Protein AF-A0A2J7REH2-F1 (afdb_monomer)

Foldseek 3Di:
DVVVVVVVVVVVVVVVVVVVCVLLVVVLVQQQDFLFEEEEAWAPQLCRLVSLLVSCQVNCVVFQKAKEWELQLLATQAAAHQKTFIAIDRDRDDDGSLVHHDQGPDMDRLPDNPCVVPVLSSLVRLLVRLVVLVVDPVSSRHRYYYYHHNDQDDSSLLSVLQSCQSNLGQEYEYEDEPPCVTHHPDQSDQVVSLPDDHDRDDGDPSDRRNHDYHYHYGPSVPPPPPPVVPDDSVNSSVSNVVSQQVVQCDPPRNDSVPGDHSDPDPPDPDD

Organism: NCBI:txid105785

Nearest PDB structures (foldseek):
  8j60-assembly1_B  TM=7.643E-01  e=4.377E-11  Cyberlindnera jadinii
  4oi0-assembly1_A  TM=7.869E-01  e=2.626E-10  Caenorhabditis elegans
  4oi1-assembly1_A  TM=7.849E-01  e=9.206E-10  Caenorhabditis elegans
  4oi2-assembly1_A  TM=7.713E-01  e=9.773E-10  Caenorhabditis elegans
  4ohz-assembly1_A  TM=8.008E-01  e=3.227E-09  Caenorhabditis ele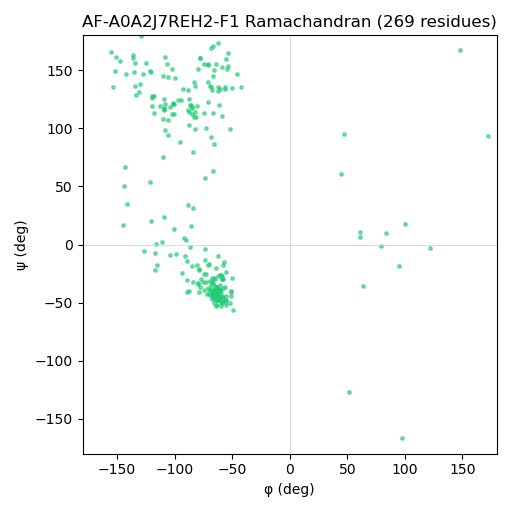gans

pLDDT: mean 82.65, std 18.9, range [31.34, 98.62]

InterPro domains:
  IPR027417 P-loop containing nucleoside triphosphate hydrolase [G3DSA:3.40.50.300] (31-225)
  IPR027417 P-loop containing nucleoside triphosphate hydrolase [SSF52540] (28-87)
  IPR032319 Clp1, P-loop domain [PF16575] (42-184)
  IPR045116 Clp1/Grc3 [PTHR12755] (37-262)

Mean predicted aligned error: 8.97 Å

Radius of gyration: 19.41 Å; Cα contacts (8 Å, |Δi|>4): 450; chains: 1; bounding box: 43×44×68 Å

Sequence (271 aa):
MGSFLWLQHSACLIVMLMIWLVAIFETLLLCVEESARTVVCGGKGVGKSTFVRFLVNQSLPLFREVLCLDFDPGQPEFTIPGCVSAVIVKQPLLGPSFTHLTTPEQMVFVGEVNIAQCPSQYADSVQHIISYCNSQPKLLRMPWIVNTMGFNKGVGVDLTTSVIRMLKPQHVVQIQSANAEFNFPEPLSPPYVCSYQNRFCELPPDDPLKYVLHTMRTMAENKKGMAPWGMGAPRLREAVILSYLSRMVQPPKYILADTVPYMQMPRYYFD

Structure (mmCIF, N/CA/C/O backbone):
data_AF-A0A2J7REH2-F1
#
_entry.id   AF-A0A2J7REH2-F1
#
loop_
_atom_site.group_PDB
_atom_site.id
_atom_site.type_symbol
_atom_site.label_atom_id
_atom_site.label_alt_id
_atom_site.label_comp_id
_atom_site.label_asym_id
_atom_site.label_entity_id
_atom_site.label_seq_id
_atom_site.pdbx_PDB_ins_code
_atom_site.Cartn_x
_atom_site.Cartn_y
_atom_site.Cartn_z
_atom_site.occupancy
_atom_site.B_iso_or_equiv
_atom_site.auth_seq_id
_atom_site.auth_comp_id
_atom_site.auth_asym_id
_atom_site.auth_atom_id
_atom_site.pdbx_PDB_model_num
ATOM 1 N N . MET A 1 1 ? -22.950 16.099 -40.222 1.00 41.88 1 MET A N 1
ATOM 2 C CA . MET A 1 1 ? -21.680 15.376 -39.964 1.00 41.88 1 MET A CA 1
ATOM 3 C C . MET A 1 1 ? -21.261 15.332 -38.487 1.00 41.88 1 MET A C 1
ATOM 5 O O . MET A 1 1 ? -20.523 14.425 -38.139 1.00 41.88 1 MET A O 1
ATOM 9 N N . GLY A 1 2 ? -21.736 16.219 -37.597 1.00 39.19 2 GLY A N 1
ATOM 10 C CA . GLY A 1 2 ? -21.341 16.211 -36.171 1.00 39.19 2 GLY A CA 1
ATOM 11 C C . GLY A 1 2 ? -22.020 15.164 -35.269 1.00 39.19 2 GLY A C 1
ATOM 12 O O . GLY A 1 2 ? -21.468 14.804 -34.237 1.00 39.19 2 GLY A O 1
ATOM 13 N N . SER A 1 3 ? -23.182 14.631 -35.652 1.00 35.84 3 SER A N 1
ATOM 14 C CA . SER A 1 3 ? -23.945 13.652 -34.856 1.00 35.84 3 SER A CA 1
ATOM 15 C C . SER A 1 3 ? -23.408 12.214 -34.944 1.00 35.84 3 SER A C 1
ATOM 17 O O . SER A 1 3 ? -23.617 11.429 -34.025 1.00 35.84 3 SER A O 1
ATOM 19 N N . PHE A 1 4 ? -22.662 11.876 -36.001 1.00 31.34 4 PHE A N 1
ATOM 20 C CA . PHE A 1 4 ? -22.079 10.539 -36.192 1.00 31.34 4 PHE A CA 1
ATOM 21 C C . PHE A 1 4 ? -20.797 10.331 -35.362 1.00 31.34 4 PHE A C 1
ATOM 23 O O . PHE A 1 4 ? -20.585 9.248 -34.822 1.00 31.34 4 PHE A O 1
ATOM 30 N N . LEU A 1 5 ? -19.989 11.386 -35.176 1.00 35.03 5 LEU A N 1
ATOM 31 C CA . LEU A 1 5 ? -18.782 11.340 -34.336 1.00 35.03 5 LEU A CA 1
ATOM 32 C C . LEU A 1 5 ? -19.101 11.186 -32.840 1.00 35.03 5 LEU A C 1
ATOM 34 O O . LEU A 1 5 ? -18.369 10.500 -32.131 1.00 35.03 5 LEU A O 1
ATOM 38 N N . TRP A 1 6 ? -20.193 11.791 -32.361 1.00 32.72 6 TRP A N 1
ATOM 39 C CA . TRP A 1 6 ? -20.631 11.653 -30.967 1.00 32.72 6 TRP A CA 1
ATOM 40 C C . TRP A 1 6 ? -21.084 10.225 -30.648 1.00 32.72 6 TRP A C 1
ATOM 42 O O . TRP A 1 6 ? -20.663 9.668 -29.639 1.00 32.72 6 TRP A O 1
ATOM 52 N N . LEU A 1 7 ? -21.857 9.594 -31.538 1.00 33.62 7 LEU A N 1
ATOM 53 C CA . LEU A 1 7 ? -22.265 8.192 -31.394 1.00 33.62 7 LEU A CA 1
ATOM 54 C C . LEU A 1 7 ? -21.067 7.230 -31.438 1.00 33.62 7 LEU A C 1
ATOM 56 O O . LEU A 1 7 ? -21.025 6.286 -30.653 1.00 33.62 7 LEU A O 1
ATOM 60 N N . GLN A 1 8 ? -20.058 7.496 -32.275 1.00 33.88 8 GLN A N 1
ATOM 61 C CA . GLN A 1 8 ? -18.814 6.715 -32.299 1.00 33.88 8 GLN A CA 1
ATOM 62 C C . GLN A 1 8 ? -17.979 6.881 -31.020 1.00 33.88 8 GLN A C 1
ATOM 64 O O . GLN A 1 8 ? -17.473 5.891 -30.496 1.00 33.88 8 GLN A O 1
ATOM 69 N N . HIS A 1 9 ? -17.865 8.098 -30.477 1.00 40.09 9 HIS A N 1
ATOM 70 C CA . HIS A 1 9 ? -17.166 8.340 -29.210 1.00 40.09 9 HIS A CA 1
ATOM 71 C C . HIS A 1 9 ? -17.889 7.704 -28.014 1.00 40.09 9 HIS A C 1
ATOM 73 O O . HIS A 1 9 ? -17.241 7.080 -27.174 1.00 40.09 9 HIS A O 1
ATOM 79 N N . SER A 1 10 ? -19.220 7.808 -27.945 1.00 36.09 10 SER A N 1
ATOM 80 C CA . SER A 1 10 ? -20.028 7.191 -26.885 1.00 36.09 10 SER A CA 1
ATOM 81 C C . SER A 1 10 ? -20.018 5.663 -26.960 1.00 36.09 10 SER A C 1
ATOM 83 O O . SER A 1 10 ? -19.885 5.013 -25.927 1.00 36.09 10 SER A O 1
ATOM 85 N N . ALA A 1 11 ? -20.078 5.080 -28.161 1.00 32.72 11 ALA A N 1
ATOM 86 C CA . ALA A 1 11 ? -19.939 3.637 -28.349 1.00 32.72 11 ALA A CA 1
ATOM 87 C C . ALA A 1 11 ? -18.532 3.146 -27.971 1.00 32.72 11 ALA A C 1
ATOM 89 O O . ALA A 1 11 ? -18.408 2.114 -27.324 1.00 32.72 11 ALA A O 1
ATOM 90 N N . CYS A 1 12 ? -17.478 3.903 -28.292 1.00 38.41 12 CYS A N 1
ATOM 91 C CA . CYS A 1 12 ? -16.107 3.565 -27.905 1.00 38.41 12 CYS A CA 1
ATOM 92 C C . CYS A 1 12 ? -15.909 3.638 -26.380 1.00 38.41 12 CYS A C 1
ATOM 94 O O . CYS A 1 12 ? -15.327 2.731 -25.799 1.00 38.41 12 CYS A O 1
ATOM 96 N N . LEU A 1 13 ? -16.478 4.646 -25.707 1.00 41.06 13 LEU A N 1
ATOM 97 C CA . LEU A 1 13 ? -16.505 4.742 -24.242 1.00 41.06 13 LEU A CA 1
ATOM 98 C C . LEU A 1 13 ? -17.278 3.589 -23.592 1.00 41.06 13 LEU A C 1
ATOM 100 O O . LEU A 1 13 ? -16.788 3.032 -22.617 1.00 41.06 13 LEU A O 1
ATOM 104 N N . ILE A 1 14 ? -18.440 3.204 -24.129 1.00 41.38 14 ILE A N 1
ATOM 105 C CA . ILE A 1 14 ? -19.235 2.071 -23.626 1.00 41.38 14 ILE A CA 1
ATOM 106 C C . ILE A 1 14 ? -18.494 0.749 -23.841 1.00 41.38 14 ILE A C 1
ATOM 108 O O . ILE A 1 14 ? -18.405 -0.047 -22.916 1.00 41.38 14 ILE A O 1
ATOM 112 N N . VAL A 1 15 ? -17.897 0.530 -25.013 1.00 45.03 15 VAL A N 1
ATOM 113 C CA . VAL A 1 15 ? -17.099 -0.671 -25.299 1.00 45.03 15 VAL A CA 1
ATOM 114 C C . VAL A 1 15 ? -15.840 -0.709 -24.426 1.00 45.03 15 VAL A C 1
ATOM 116 O O . VAL A 1 15 ? -15.521 -1.755 -23.871 1.00 45.03 15 VAL A O 1
ATOM 119 N N . MET A 1 16 ? -15.171 0.428 -24.206 1.00 47.88 16 MET A N 1
ATOM 120 C CA . MET A 1 16 ? -14.049 0.537 -23.267 1.00 47.88 16 MET A CA 1
ATOM 121 C C . MET A 1 16 ? -14.490 0.268 -21.822 1.00 47.88 16 MET A C 1
ATOM 123 O O . MET A 1 16 ? -13.795 -0.459 -21.125 1.00 47.88 16 MET A O 1
ATOM 127 N N . LEU A 1 17 ? -15.647 0.778 -21.382 1.00 50.59 17 LEU A N 1
ATOM 128 C CA . LEU A 1 17 ? -16.249 0.492 -20.070 1.00 50.59 17 LEU A CA 1
ATOM 129 C C . LEU A 1 17 ? -16.650 -0.982 -19.921 1.00 50.59 17 LEU A C 1
ATOM 131 O O . LEU A 1 17 ? -16.459 -1.547 -18.850 1.00 50.59 17 LEU A O 1
ATOM 135 N N . MET A 1 18 ? -17.164 -1.621 -20.975 1.00 48.72 18 MET A N 1
ATOM 136 C CA . MET A 1 18 ? -17.544 -3.038 -20.972 1.00 48.72 18 MET A CA 1
ATOM 137 C C . MET A 1 18 ? -16.321 -3.959 -20.948 1.00 48.72 18 MET A C 1
ATOM 139 O O . MET A 1 18 ? -16.297 -4.904 -20.169 1.00 48.72 18 MET A O 1
ATOM 143 N N . ILE A 1 19 ? -15.276 -3.662 -21.726 1.00 54.44 19 ILE A N 1
ATOM 144 C CA . ILE A 1 19 ? -14.000 -4.396 -21.678 1.00 54.44 19 ILE A CA 1
ATOM 145 C C . ILE A 1 19 ? -13.333 -4.218 -20.305 1.00 54.44 19 ILE A C 1
ATOM 147 O O . ILE A 1 19 ? -12.756 -5.163 -19.774 1.00 54.44 19 ILE A O 1
ATOM 151 N N . TRP A 1 20 ? -13.449 -3.030 -19.702 1.00 52.19 20 TRP A N 1
ATOM 152 C CA . TRP A 1 20 ? -12.949 -2.759 -18.355 1.00 52.19 20 TRP A CA 1
ATOM 153 C C . TRP A 1 20 ? -13.733 -3.519 -17.293 1.00 52.19 20 TRP A C 1
ATOM 155 O O . TRP A 1 20 ? -13.114 -4.134 -16.435 1.00 52.19 20 TRP A O 1
ATOM 165 N N . LEU A 1 21 ? -15.068 -3.537 -17.381 1.00 59.09 21 LEU A N 1
ATOM 166 C CA . LEU A 1 21 ? -15.899 -4.359 -16.510 1.00 59.09 21 LEU A CA 1
ATOM 167 C C . LEU A 1 21 ? -15.463 -5.813 -16.604 1.00 59.09 21 LEU A C 1
ATOM 169 O O . LEU A 1 21 ? -15.196 -6.376 -15.563 1.00 59.09 21 LEU A O 1
ATOM 173 N N . VAL A 1 22 ? -15.289 -6.380 -17.799 1.00 60.41 22 VAL A N 1
ATOM 174 C CA . VAL A 1 22 ? -14.876 -7.785 -17.964 1.00 60.41 22 VAL A CA 1
ATOM 175 C C . VAL A 1 22 ? -13.477 -8.052 -17.398 1.00 60.41 22 VAL A C 1
ATOM 177 O O . VAL A 1 22 ? -13.336 -8.927 -16.552 1.00 60.41 22 VAL A O 1
ATOM 180 N N . ALA A 1 23 ? -12.456 -7.279 -17.785 1.00 60.22 23 ALA A N 1
ATOM 181 C CA . ALA A 1 23 ? -11.081 -7.494 -17.314 1.00 60.22 23 ALA A CA 1
ATOM 182 C C . ALA A 1 23 ? -10.940 -7.296 -15.795 1.00 60.22 23 ALA A C 1
ATOM 184 O O . ALA A 1 23 ? -10.197 -8.011 -15.117 1.00 60.22 23 ALA A O 1
ATOM 185 N N . ILE A 1 24 ? -11.681 -6.333 -15.242 1.00 65.19 24 ILE A N 1
ATOM 186 C CA . ILE A 1 24 ? -11.769 -6.144 -13.800 1.00 65.19 24 ILE A CA 1
ATOM 187 C C . ILE A 1 24 ? -12.541 -7.273 -13.151 1.00 65.19 24 ILE A C 1
ATOM 189 O O . ILE A 1 24 ? -12.101 -7.724 -12.108 1.00 65.19 24 ILE A O 1
ATOM 193 N N . PHE A 1 25 ? -13.652 -7.733 -13.724 1.00 67.00 25 PHE A N 1
ATOM 194 C CA . PHE A 1 25 ? -14.453 -8.814 -13.150 1.00 67.00 25 PHE A CA 1
ATOM 195 C C . PHE A 1 25 ? -13.656 -10.119 -13.088 1.00 67.00 25 PHE A C 1
ATOM 197 O O . PHE A 1 25 ? -13.707 -10.814 -12.080 1.00 67.00 25 PHE A O 1
ATOM 204 N N . GLU A 1 26 ? -12.865 -10.417 -14.121 1.00 65.88 26 GLU A N 1
ATOM 205 C CA . GLU A 1 26 ? -11.956 -11.567 -14.131 1.00 65.88 26 GLU A CA 1
ATOM 206 C C . GLU A 1 26 ? -10.861 -11.436 -13.066 1.00 65.88 26 GLU A C 1
ATOM 208 O O . GLU A 1 26 ? -10.636 -12.365 -12.293 1.00 65.88 26 GLU A O 1
ATOM 213 N N . THR A 1 27 ? -10.228 -10.262 -12.959 1.00 66.69 27 THR A N 1
ATOM 214 C CA . THR A 1 27 ? -9.234 -9.996 -11.903 1.00 66.69 27 THR A CA 1
ATOM 215 C C . THR A 1 27 ? -9.877 -10.058 -10.505 1.00 66.69 27 THR A C 1
ATOM 217 O O . THR A 1 27 ? -9.287 -10.583 -9.564 1.00 66.69 27 THR A O 1
ATOM 220 N N . LEU A 1 28 ? -11.106 -9.552 -10.366 1.00 68.88 28 LEU A N 1
ATOM 221 C CA . LEU A 1 28 ? -11.893 -9.454 -9.134 1.00 68.88 28 LEU A CA 1
ATOM 222 C C . LEU A 1 28 ? -12.270 -10.826 -8.584 1.00 68.88 28 LEU A C 1
ATOM 224 O O . LEU A 1 28 ? -12.032 -11.072 -7.408 1.00 68.88 28 LEU A O 1
ATOM 228 N N . LEU A 1 29 ? -12.830 -11.711 -9.416 1.00 67.25 29 LEU A N 1
ATOM 229 C CA . LEU A 1 29 ? -13.234 -13.054 -8.986 1.00 67.25 29 LEU A CA 1
ATOM 230 C C . LEU A 1 29 ? -12.062 -13.847 -8.405 1.00 67.25 29 LEU A C 1
ATOM 232 O O . LEU A 1 29 ? -12.270 -14.675 -7.528 1.00 67.25 29 LEU A O 1
ATOM 236 N N . LEU A 1 30 ? -10.846 -13.563 -8.871 1.00 68.81 30 LEU A N 1
ATOM 237 C CA . LEU A 1 30 ? -9.634 -14.184 -8.356 1.00 68.81 30 LEU A CA 1
ATOM 238 C C . LEU A 1 30 ? -9.091 -13.482 -7.107 1.00 68.81 30 LEU A C 1
ATOM 240 O O . LEU A 1 30 ? -8.486 -14.141 -6.282 1.00 68.81 30 LEU A O 1
ATOM 244 N N . CYS A 1 31 ? -9.259 -12.164 -6.959 1.00 77.44 31 CYS A N 1
ATOM 245 C CA . CYS A 1 31 ? -8.640 -11.400 -5.862 1.00 77.44 31 CYS A CA 1
ATOM 246 C C . CYS A 1 31 ? -9.501 -11.271 -4.595 1.00 77.44 31 CYS A C 1
ATOM 248 O O . CYS A 1 31 ? -9.026 -10.730 -3.592 1.00 77.44 31 CYS A O 1
ATOM 250 N N . VAL A 1 32 ? -10.773 -11.668 -4.655 1.00 80.06 32 VAL A N 1
ATOM 251 C CA . VAL A 1 32 ? -11.782 -11.414 -3.618 1.00 80.06 32 VAL A CA 1
ATOM 252 C C . VAL A 1 32 ? -12.132 -12.721 -2.912 1.00 80.06 32 VAL A C 1
ATOM 254 O O . VAL A 1 32 ? -13.186 -13.314 -3.120 1.00 80.06 32 VAL A O 1
ATOM 257 N N . GLU A 1 33 ? -11.215 -13.159 -2.054 1.00 85.38 33 GLU A N 1
ATOM 258 C CA . GLU A 1 33 ? -11.354 -14.360 -1.227 1.00 85.38 33 GLU A CA 1
ATOM 259 C C . GLU A 1 33 ? -11.151 -14.020 0.260 1.00 85.38 33 GLU A C 1
ATOM 261 O O . GLU A 1 33 ? -10.493 -13.036 0.616 1.00 85.38 33 GLU A O 1
ATOM 266 N N . GLU A 1 34 ? -11.71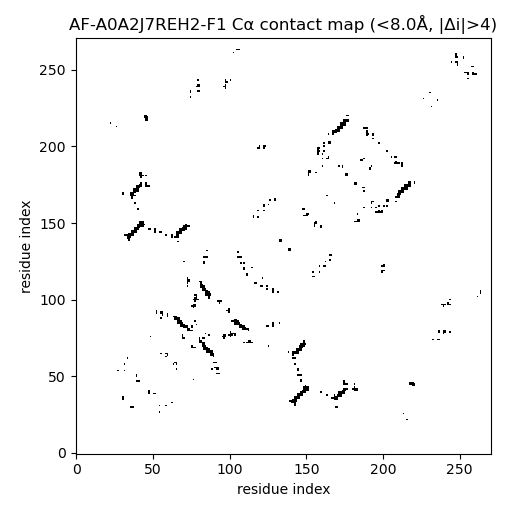2 -14.838 1.153 1.00 85.19 34 GLU A N 1
ATOM 267 C CA . GLU A 1 34 ? -11.497 -14.682 2.594 1.00 85.19 34 GLU A CA 1
ATOM 268 C C . GLU A 1 34 ? -10.007 -14.871 2.921 1.00 85.19 34 GLU A C 1
ATOM 270 O O . GLU A 1 34 ? -9.360 -15.788 2.420 1.00 85.19 34 GLU A O 1
ATOM 275 N N . SER A 1 35 ? -9.438 -14.009 3.769 1.00 91.12 35 SER A N 1
ATOM 276 C CA . SER A 1 35 ? -8.000 -14.012 4.111 1.00 91.12 35 SER A CA 1
ATOM 277 C C . SER A 1 35 ? -7.023 -13.777 2.937 1.00 91.12 35 SER A C 1
ATOM 279 O O . SER A 1 35 ? -5.803 -13.871 3.128 1.00 91.12 35 SER A O 1
ATOM 281 N N . ALA A 1 36 ? -7.505 -13.466 1.725 1.00 93.62 36 ALA A N 1
ATOM 282 C CA . ALA A 1 36 ? -6.630 -13.133 0.604 1.00 93.62 36 ALA A CA 1
ATOM 283 C C . ALA A 1 36 ? -5.968 -11.772 0.793 1.00 93.62 36 ALA A C 1
ATOM 285 O O . ALA A 1 36 ? -6.595 -10.810 1.228 1.00 93.62 36 ALA A O 1
ATOM 286 N N . ARG A 1 37 ? -4.689 -11.684 0.428 1.00 96.69 37 ARG A N 1
ATOM 287 C CA . ARG A 1 37 ? -3.910 -10.449 0.419 1.00 96.69 37 ARG A CA 1
ATOM 288 C C . ARG A 1 37 ? -3.656 -10.042 -1.022 1.00 96.69 37 ARG A C 1
ATOM 290 O O . ARG A 1 37 ? -2.968 -10.750 -1.762 1.00 96.69 37 ARG A O 1
ATOM 297 N N . THR A 1 38 ? -4.185 -8.882 -1.382 1.00 97.62 38 THR A N 1
ATOM 298 C CA . THR A 1 38 ? -4.118 -8.324 -2.730 1.00 97.62 38 THR A CA 1
ATOM 299 C C . THR A 1 38 ? -3.357 -7.007 -2.694 1.00 97.62 38 THR A C 1
ATOM 301 O O . THR A 1 38 ? -3.819 -6.027 -2.111 1.00 97.62 38 THR A O 1
ATOM 304 N N . VAL A 1 39 ? -2.180 -6.978 -3.321 1.00 98.31 39 VAL A N 1
ATOM 305 C CA . VAL A 1 39 ? -1.335 -5.780 -3.423 1.00 98.31 39 VAL A CA 1
ATOM 306 C C . VAL A 1 39 ? -1.613 -5.058 -4.731 1.00 98.31 39 VAL A C 1
ATOM 308 O O . VAL A 1 39 ? -1.472 -5.644 -5.797 1.00 98.31 39 VAL A O 1
ATOM 311 N N . VAL A 1 40 ? -1.959 -3.775 -4.665 1.00 97.50 40 VAL A N 1
ATOM 312 C CA . VAL A 1 40 ? -2.178 -2.912 -5.830 1.00 97.50 40 VAL A CA 1
ATOM 313 C C . VAL A 1 40 ? -0.984 -1.979 -5.999 1.00 97.50 40 VAL A C 1
ATOM 315 O O . VAL A 1 40 ? -0.711 -1.142 -5.140 1.00 97.50 40 VAL A O 1
ATOM 318 N N . CYS A 1 41 ? -0.300 -2.090 -7.136 1.00 97.38 41 CYS A N 1
ATOM 319 C CA . CYS A 1 41 ? 0.926 -1.353 -7.432 1.00 97.38 41 CYS A CA 1
ATOM 320 C C . CYS A 1 41 ? 0.933 -0.774 -8.858 1.00 97.38 41 CYS A C 1
ATOM 322 O O . CYS A 1 41 ? 0.129 -1.136 -9.716 1.00 97.38 41 CYS A O 1
ATOM 324 N N . GLY A 1 42 ? 1.825 0.186 -9.106 1.00 96.50 42 GLY A N 1
ATOM 325 C CA . GLY A 1 42 ? 1.931 0.914 -10.376 1.00 96.50 42 GLY A CA 1
ATOM 326 C C . GLY A 1 42 ? 2.407 2.353 -10.180 1.00 96.50 42 GLY A C 1
ATOM 327 O O . GLY A 1 42 ? 2.401 2.878 -9.061 1.00 96.50 42 GLY A O 1
ATOM 328 N N . GLY A 1 43 ? 2.794 3.024 -11.265 1.00 94.38 43 GLY A N 1
ATOM 329 C CA . GLY A 1 43 ? 3.332 4.384 -11.201 1.00 94.38 43 GLY A CA 1
ATOM 330 C C . GLY A 1 43 ? 2.359 5.433 -10.660 1.00 94.38 43 GLY A C 1
ATOM 331 O O . GLY A 1 43 ? 1.175 5.200 -10.386 1.00 94.38 43 GLY A O 1
ATOM 332 N N . LYS A 1 44 ? 2.861 6.649 -10.470 1.00 91.19 44 LYS A N 1
ATOM 333 C CA . LYS A 1 44 ? 2.040 7.784 -10.042 1.00 91.19 44 LYS A CA 1
ATOM 334 C C . LYS A 1 44 ? 0.933 8.070 -11.064 1.00 91.19 44 LYS A C 1
ATOM 336 O O . LYS A 1 44 ? 1.183 8.151 -12.257 1.00 91.19 44 LYS A O 1
ATOM 341 N N . GLY A 1 45 ? -0.296 8.266 -10.584 1.00 88.12 45 GLY A N 1
ATOM 342 C CA . GLY A 1 45 ? -1.418 8.701 -11.425 1.00 88.12 45 GLY A CA 1
ATOM 343 C C . GLY A 1 45 ? -2.090 7.615 -12.273 1.00 88.12 45 GLY A C 1
ATOM 344 O O . GLY A 1 45 ? -3.095 7.914 -12.910 1.00 88.12 45 GLY A O 1
ATOM 345 N N . VAL A 1 46 ? -1.631 6.359 -12.230 1.00 91.06 46 VAL A N 1
ATOM 346 C CA . VAL A 1 46 ? -2.212 5.254 -13.024 1.00 91.06 46 VAL A CA 1
ATOM 347 C C . VAL A 1 46 ? -3.576 4.751 -12.517 1.00 91.06 46 VAL A C 1
ATOM 349 O O . VAL A 1 46 ? -4.187 3.899 -13.144 1.00 91.06 46 VAL A O 1
ATOM 352 N N . GLY A 1 47 ? -4.080 5.275 -11.393 1.00 91.06 47 GLY A N 1
ATOM 353 C CA . GLY A 1 47 ? -5.412 4.931 -10.872 1.00 91.06 47 GLY A CA 1
ATOM 354 C C . GLY A 1 47 ? -5.451 3.902 -9.737 1.00 91.06 47 GLY A C 1
ATOM 355 O O . GLY A 1 47 ? -6.525 3.378 -9.461 1.00 91.06 47 GLY A O 1
ATOM 356 N N . LYS A 1 48 ? -4.332 3.650 -9.042 1.00 93.25 48 LYS A N 1
ATOM 357 C CA . LYS A 1 48 ? -4.259 2.719 -7.894 1.00 93.25 48 LYS A CA 1
ATOM 358 C C . LYS A 1 48 ? -5.345 2.952 -6.843 1.00 93.25 48 LYS A C 1
ATOM 360 O O . LYS A 1 48 ? -6.140 2.055 -6.608 1.00 93.25 48 LYS A O 1
ATOM 365 N N . SER A 1 49 ? -5.453 4.162 -6.287 1.00 91.94 49 SER A N 1
ATOM 366 C CA . SER A 1 49 ? -6.461 4.473 -5.260 1.00 91.94 49 SER A CA 1
ATOM 367 C C . SER A 1 49 ? -7.892 4.276 -5.774 1.00 91.94 49 SER A C 1
ATOM 369 O O . SER A 1 49 ? -8.760 3.818 -5.044 1.00 91.94 49 SER A O 1
ATOM 371 N N . THR A 1 50 ? -8.151 4.561 -7.057 1.00 91.44 50 THR A N 1
ATOM 372 C CA . THR A 1 50 ? -9.456 4.283 -7.679 1.00 91.44 50 THR A CA 1
ATOM 373 C C . THR A 1 50 ? -9.741 2.785 -7.731 1.00 91.44 50 THR A C 1
ATOM 375 O O . THR A 1 50 ? -10.853 2.371 -7.414 1.00 91.44 50 THR A O 1
ATOM 378 N N . PHE A 1 51 ? -8.747 1.976 -8.096 1.00 92.50 51 PHE A N 1
ATOM 379 C CA . PHE A 1 51 ? -8.885 0.525 -8.120 1.00 92.50 51 PHE A CA 1
ATOM 380 C C . PHE A 1 51 ? -9.016 -0.068 -6.709 1.00 92.50 51 PHE A C 1
ATOM 382 O O . PHE A 1 51 ? -9.851 -0.937 -6.495 1.00 92.50 51 PHE A O 1
ATOM 389 N N . VAL A 1 52 ? -8.289 0.463 -5.722 1.00 94.31 52 VAL A N 1
ATOM 390 C CA . VAL A 1 52 ? -8.435 0.101 -4.302 1.00 94.31 52 VAL A CA 1
ATOM 391 C C . VAL A 1 52 ? -9.857 0.380 -3.813 1.00 94.31 52 VAL A C 1
ATOM 393 O O . VAL A 1 52 ? -10.496 -0.530 -3.295 1.00 94.31 52 VAL A O 1
ATOM 396 N N . ARG A 1 53 ? -10.406 1.582 -4.055 1.00 94.44 53 ARG A N 1
ATOM 397 C CA . ARG A 1 53 ? -11.815 1.899 -3.737 1.00 94.44 53 ARG A CA 1
ATOM 398 C C . ARG A 1 53 ? -12.780 0.926 -4.393 1.00 94.44 53 ARG A C 1
ATOM 400 O O . ARG A 1 53 ? -13.730 0.476 -3.760 1.00 94.44 53 ARG A O 1
ATOM 407 N N . PHE A 1 54 ? -12.540 0.617 -5.665 1.00 92.12 54 PHE A N 1
ATOM 408 C CA . PHE A 1 54 ? -13.353 -0.338 -6.399 1.00 92.12 54 PHE A CA 1
ATOM 409 C C . PHE A 1 54 ? -13.322 -1.719 -5.728 1.00 92.12 54 PHE A C 1
ATOM 411 O O . PHE A 1 54 ? -14.387 -2.233 -5.396 1.00 92.12 54 PHE A O 1
ATOM 418 N N . LEU A 1 55 ? -12.135 -2.276 -5.457 1.00 92.75 55 LEU A N 1
ATOM 419 C CA . LEU A 1 55 ? -11.989 -3.574 -4.795 1.00 92.75 55 LEU A CA 1
ATOM 420 C C . LEU A 1 55 ? -12.663 -3.585 -3.418 1.00 92.75 55 LEU A C 1
ATOM 422 O O . LEU A 1 55 ? -13.421 -4.501 -3.123 1.00 92.75 55 LEU A O 1
ATOM 426 N N . VAL A 1 56 ? -12.460 -2.548 -2.601 1.00 94.94 56 VAL A N 1
ATOM 427 C CA . VAL A 1 56 ? -13.109 -2.426 -1.285 1.00 94.94 56 VAL A CA 1
ATOM 428 C C . VAL A 1 56 ? -14.630 -2.465 -1.424 1.00 94.94 56 VAL A C 1
ATOM 430 O O . VAL A 1 56 ? -15.293 -3.256 -0.755 1.00 94.94 56 VAL A O 1
ATOM 433 N N . ASN A 1 57 ? -15.189 -1.658 -2.327 1.00 94.25 57 ASN A N 1
ATOM 434 C CA . ASN A 1 57 ? -16.635 -1.564 -2.521 1.00 94.25 57 ASN A CA 1
ATOM 435 C C . ASN A 1 57 ? -17.253 -2.871 -3.034 1.00 94.25 57 ASN A C 1
ATOM 437 O O . ASN A 1 57 ? -18.408 -3.145 -2.717 1.00 94.25 57 ASN A O 1
ATOM 441 N N . GLN A 1 58 ? -16.502 -3.674 -3.793 1.00 90.94 58 GLN A N 1
ATOM 442 C CA . GLN A 1 58 ? -16.940 -5.001 -4.237 1.00 90.94 58 GLN A CA 1
ATOM 443 C C . GLN A 1 58 ? -16.791 -6.077 -3.151 1.00 90.94 58 GLN A C 1
ATOM 445 O O . GLN A 1 58 ? -17.621 -6.977 -3.066 1.00 90.94 58 GLN A O 1
ATOM 450 N N . SER A 1 59 ? -15.772 -5.979 -2.296 1.00 92.38 59 SER A N 1
ATOM 451 C CA . SER A 1 59 ? -15.528 -6.940 -1.213 1.00 92.38 59 SER A CA 1
ATOM 452 C C . SER A 1 59 ? -16.495 -6.777 -0.034 1.00 92.38 59 SER A C 1
ATOM 454 O O . SER A 1 59 ? -16.849 -7.758 0.620 1.00 92.38 59 SER A O 1
ATOM 456 N N . LEU A 1 60 ? -16.955 -5.554 0.251 1.00 94.12 60 LEU A N 1
ATOM 457 C CA . LEU A 1 60 ? -17.820 -5.266 1.404 1.00 94.12 60 LEU A CA 1
ATOM 458 C C . LEU A 1 60 ? -19.152 -6.047 1.419 1.00 94.12 60 LEU A C 1
ATOM 460 O O . LEU A 1 60 ? -19.490 -6.577 2.479 1.00 94.12 60 LEU A O 1
ATOM 464 N N . PRO A 1 61 ? -19.902 -6.186 0.306 1.00 92.62 61 PRO A N 1
ATOM 465 C CA . PRO A 1 61 ? -21.099 -7.031 0.264 1.00 92.62 61 PRO A CA 1
ATOM 466 C C . PRO A 1 61 ? -20.848 -8.509 0.595 1.00 92.62 61 PRO A C 1
ATOM 468 O O . PRO A 1 61 ? -21.757 -9.178 1.078 1.00 92.62 61 PRO A O 1
ATOM 471 N N . LEU A 1 62 ? -19.635 -9.012 0.342 1.00 92.50 62 LEU A N 1
ATOM 472 C CA . LEU A 1 62 ? -19.277 -10.420 0.523 1.00 92.50 62 LEU A CA 1
ATOM 473 C C . LEU A 1 62 ? -18.761 -10.709 1.939 1.00 92.50 62 LEU A C 1
ATOM 475 O O . LEU A 1 62 ? -19.142 -11.711 2.536 1.00 92.50 62 LEU A O 1
ATOM 479 N N . PHE A 1 63 ? -17.942 -9.812 2.499 1.00 93.31 63 PHE A N 1
ATOM 480 C CA . PHE A 1 63 ? -17.220 -10.065 3.755 1.00 93.31 63 PHE A CA 1
ATOM 481 C C . PHE A 1 63 ? -17.599 -9.135 4.915 1.00 93.31 63 PHE A C 1
ATOM 483 O O . PHE A 1 63 ? -17.168 -9.369 6.042 1.00 93.31 63 PHE A O 1
ATOM 490 N N . ARG A 1 64 ? -18.420 -8.099 4.678 1.00 94.06 64 ARG A N 1
ATOM 491 C CA . ARG A 1 64 ? -18.833 -7.032 5.625 1.00 94.06 64 ARG A CA 1
ATOM 492 C C . ARG A 1 64 ? -17.712 -6.121 6.134 1.00 94.06 64 ARG A C 1
ATOM 494 O O . ARG A 1 64 ? -17.954 -4.936 6.345 1.00 94.06 64 ARG A O 1
ATOM 501 N N . GLU A 1 65 ? -16.517 -6.657 6.344 1.00 96.19 65 GLU A N 1
ATOM 502 C CA . GLU A 1 65 ? -15.324 -5.942 6.789 1.00 96.19 65 GLU A CA 1
ATOM 503 C C . GLU A 1 65 ? -14.148 -6.289 5.867 1.00 96.19 65 GLU A C 1
ATOM 505 O O . GLU A 1 65 ? -13.962 -7.443 5.479 1.00 96.19 65 GLU A O 1
ATOM 510 N N . VAL A 1 66 ? -13.352 -5.282 5.513 1.00 97.44 66 VAL A N 1
ATOM 511 C CA . VAL A 1 66 ? -12.161 -5.430 4.667 1.00 97.44 66 VAL A CA 1
ATOM 512 C C . VAL A 1 66 ? -11.002 -4.712 5.339 1.00 97.44 66 VAL A C 1
ATOM 514 O O . VAL A 1 66 ? -11.152 -3.556 5.740 1.00 97.44 66 VAL A O 1
ATOM 517 N N . LEU A 1 67 ? -9.845 -5.364 5.451 1.00 98.38 67 LEU A N 1
ATOM 518 C CA . LEU A 1 67 ? -8.647 -4.711 5.965 1.00 98.38 67 LEU A CA 1
ATOM 519 C C . LEU A 1 67 ? -7.942 -3.986 4.821 1.00 98.38 67 LEU A C 1
ATOM 521 O O . LEU A 1 67 ? -7.477 -4.606 3.870 1.00 98.38 67 LEU A O 1
ATOM 525 N N . CYS A 1 68 ? -7.835 -2.670 4.918 1.00 98.44 68 CYS A N 1
ATOM 526 C CA . CYS A 1 68 ? -7.054 -1.874 3.987 1.00 98.44 68 CYS A CA 1
ATOM 527 C C . CYS A 1 68 ? -5.714 -1.518 4.617 1.00 98.44 68 CYS A C 1
ATOM 529 O O . CYS A 1 68 ? -5.679 -0.890 5.675 1.00 98.44 68 CYS A O 1
ATOM 531 N N . LEU A 1 69 ? -4.622 -1.905 3.961 1.00 98.62 69 LEU A N 1
ATOM 532 C CA . LEU A 1 69 ? -3.288 -1.425 4.304 1.00 98.62 69 LEU A CA 1
ATOM 533 C C . LEU A 1 69 ? -2.912 -0.334 3.312 1.00 98.62 69 LEU A C 1
ATOM 535 O O . LEU A 1 69 ? -2.880 -0.573 2.105 1.00 98.62 69 LEU A O 1
ATOM 539 N N . ASP A 1 70 ? -2.645 0.863 3.809 1.00 97.62 70 ASP A N 1
ATOM 540 C CA . ASP A 1 70 ? -2.269 1.986 2.968 1.00 97.62 70 ASP A CA 1
ATOM 541 C C 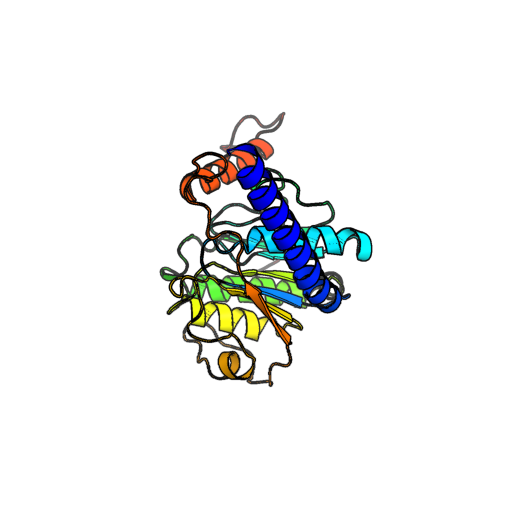. ASP A 1 70 ? -0.810 2.348 3.186 1.00 97.62 70 ASP A C 1
ATOM 543 O O . ASP A 1 70 ? -0.425 2.877 4.231 1.00 97.62 70 ASP A O 1
ATOM 547 N N . PHE A 1 71 ? 0.003 2.023 2.186 1.00 97.88 71 PHE A N 1
ATOM 548 C CA . PHE A 1 71 ? 1.438 2.254 2.170 1.00 97.88 71 PHE A CA 1
ATOM 549 C C . PHE A 1 71 ? 1.832 3.363 1.177 1.00 97.88 71 PHE A C 1
ATOM 551 O O . PHE A 1 71 ? 2.980 3.399 0.726 1.00 97.88 71 PHE A O 1
ATOM 558 N N . ASP A 1 72 ? 0.911 4.275 0.830 1.00 96.00 72 ASP A N 1
ATOM 559 C CA . ASP A 1 72 ? 1.203 5.523 0.106 1.00 96.00 72 ASP A CA 1
ATOM 560 C C . ASP A 1 72 ? 1.134 6.746 1.048 1.00 96.00 72 ASP A C 1
ATOM 562 O O . ASP A 1 72 ? 0.073 7.349 1.215 1.00 96.00 72 ASP A O 1
ATOM 566 N N . PRO A 1 73 ? 2.265 7.193 1.626 1.00 93.69 73 PRO A N 1
ATOM 567 C CA . PRO A 1 73 ? 2.271 8.365 2.501 1.00 93.69 73 PRO A CA 1
ATOM 568 C C . PRO A 1 73 ? 2.036 9.678 1.741 1.00 93.69 73 PRO A C 1
ATOM 570 O O . PRO A 1 73 ? 1.713 10.700 2.348 1.00 93.69 73 PRO A O 1
ATOM 573 N N . GLY A 1 74 ? 2.190 9.697 0.413 1.00 92.81 74 GLY A N 1
ATOM 574 C CA . GLY A 1 74 ? 2.026 10.904 -0.390 1.00 92.81 74 GLY A CA 1
ATOM 575 C C . GLY A 1 74 ? 0.566 11.267 -0.646 1.00 92.81 74 GLY A C 1
ATOM 576 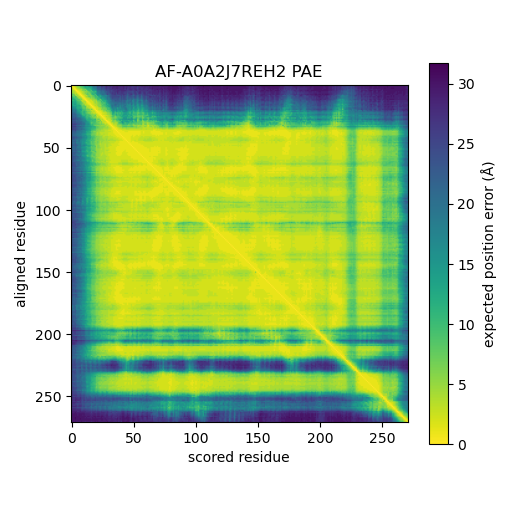O O . GLY A 1 74 ? 0.233 12.460 -0.701 1.00 92.81 74 GLY A O 1
ATOM 577 N N . GLN A 1 75 ? -0.284 10.255 -0.830 1.00 90.12 75 GLN A N 1
ATOM 578 C CA . GLN A 1 75 ? -1.726 10.389 -1.052 1.00 90.12 75 GLN A CA 1
ATOM 579 C C . GLN A 1 75 ? -2.507 9.263 -0.354 1.00 90.12 75 GLN A C 1
ATOM 581 O O . GLN A 1 75 ? -3.130 8.453 -1.046 1.00 90.12 75 GLN A O 1
ATOM 586 N N . PRO A 1 76 ? -2.504 9.227 0.990 1.00 91.50 76 PRO A N 1
ATOM 587 C CA . PRO A 1 76 ? -3.251 8.219 1.716 1.00 91.50 76 PRO A CA 1
ATOM 588 C C . PRO A 1 76 ? -4.759 8.384 1.507 1.00 91.50 76 PRO A C 1
ATOM 590 O O . PRO A 1 76 ? -5.292 9.478 1.278 1.00 91.50 76 PRO A O 1
ATOM 593 N N . GLU A 1 77 ? -5.433 7.253 1.582 1.00 93.75 77 GLU A N 1
ATOM 594 C CA . GLU A 1 77 ? -6.844 7.049 1.328 1.00 93.75 77 GLU A CA 1
ATOM 595 C C . GLU A 1 77 ? -7.683 7.297 2.585 1.00 93.75 77 GLU A C 1
ATOM 597 O O . GLU A 1 77 ? -8.735 7.925 2.510 1.00 93.75 77 GLU A O 1
ATOM 602 N N . PHE A 1 78 ? -7.195 6.863 3.750 1.00 94.19 78 PHE A N 1
ATOM 603 C CA . PHE A 1 78 ? -7.981 6.830 4.991 1.00 94.19 78 PHE A CA 1
ATOM 604 C C . PHE A 1 78 ? -7.468 7.758 6.095 1.00 94.19 78 PHE A C 1
ATOM 606 O O . PHE A 1 78 ? -8.186 8.044 7.055 1.00 94.19 78 PHE A O 1
ATOM 613 N N . THR A 1 79 ? -6.218 8.203 5.988 1.00 93.88 79 THR A N 1
ATOM 614 C CA . THR A 1 79 ? -5.509 8.933 7.044 1.00 93.88 79 THR A CA 1
ATOM 615 C C . THR A 1 79 ? -4.890 10.219 6.509 1.00 93.88 79 THR A C 1
ATOM 617 O O . THR A 1 79 ? -5.014 10.557 5.332 1.00 93.88 79 THR A O 1
ATOM 620 N N . ILE A 1 80 ? -4.222 10.968 7.386 1.00 93.38 80 ILE A N 1
ATOM 621 C CA . ILE A 1 80 ? -3.477 12.164 6.988 1.00 93.38 80 ILE A CA 1
ATOM 622 C C . ILE A 1 80 ? -2.202 11.806 6.200 1.00 93.38 80 ILE A C 1
ATOM 624 O O . ILE A 1 80 ? -1.673 10.705 6.372 1.00 93.38 80 ILE A O 1
ATOM 628 N N . PRO A 1 81 ? -1.695 12.719 5.347 1.00 94.44 81 PRO A N 1
ATOM 629 C CA . PRO A 1 81 ? -0.442 12.541 4.612 1.00 94.44 81 PRO A CA 1
ATOM 630 C C . PRO A 1 81 ? 0.773 12.327 5.519 1.00 94.44 81 PRO A C 1
ATOM 632 O O . PRO A 1 81 ? 0.819 12.831 6.638 1.00 94.44 81 PRO A O 1
ATOM 635 N N . GLY A 1 82 ? 1.781 11.632 4.993 1.00 94.31 82 GLY A N 1
ATOM 636 C CA . GLY A 1 82 ? 3.005 11.273 5.714 1.00 94.31 82 GLY A CA 1
ATOM 637 C C . GLY A 1 82 ? 2.866 10.012 6.565 1.00 94.31 82 GLY A C 1
ATOM 638 O O . GLY A 1 82 ? 3.752 9.719 7.363 1.00 94.31 82 GLY A O 1
ATOM 639 N N . CYS A 1 83 ? 1.767 9.269 6.422 1.00 94.94 83 CYS A N 1
ATOM 640 C CA . CYS A 1 83 ? 1.472 8.102 7.243 1.00 94.94 83 CYS A CA 1
ATOM 641 C C . CYS A 1 83 ? 1.304 6.835 6.414 1.00 94.94 83 CYS A C 1
ATOM 643 O O . CYS A 1 83 ? 0.812 6.877 5.289 1.00 94.94 83 CYS A O 1
ATOM 645 N N . VAL A 1 84 ? 1.660 5.711 7.029 1.00 96.94 84 VAL A N 1
ATOM 646 C CA . VAL A 1 84 ? 1.236 4.374 6.609 1.00 96.94 84 VAL A CA 1
ATOM 647 C C . VAL A 1 84 ? 0.261 3.823 7.641 1.00 96.94 84 VAL A C 1
ATOM 649 O O . VAL A 1 84 ? 0.385 4.132 8.830 1.00 96.94 84 VAL A O 1
ATOM 652 N N . SER A 1 85 ? -0.739 3.055 7.215 1.00 97.75 85 SER A N 1
ATOM 653 C CA . SER A 1 85 ? -1.813 2.641 8.126 1.00 97.75 85 SER A CA 1
ATOM 654 C C . SER A 1 85 ? -2.463 1.305 7.778 1.00 97.75 85 SER A C 1
ATOM 656 O O . SER A 1 85 ? -2.361 0.815 6.655 1.00 97.75 85 SER A O 1
ATOM 658 N N . ALA A 1 86 ? -3.146 0.735 8.769 1.00 98.44 86 ALA A N 1
ATOM 659 C CA . ALA A 1 86 ? -4.067 -0.385 8.657 1.00 98.44 86 ALA A CA 1
ATOM 660 C C . ALA A 1 86 ? -5.459 0.059 9.120 1.00 98.44 86 ALA A C 1
ATOM 662 O O . ALA A 1 86 ? -5.610 0.560 10.232 1.00 98.44 86 ALA A O 1
ATOM 663 N N . VAL A 1 87 ? -6.482 -0.124 8.288 1.00 98.12 87 VAL A N 1
ATOM 664 C CA . VAL A 1 87 ? -7.849 0.359 8.531 1.00 98.12 87 VAL A CA 1
ATOM 665 C C . VAL A 1 87 ? -8.855 -0.742 8.228 1.00 98.12 87 VAL A C 1
ATOM 667 O O . VAL A 1 87 ? -8.856 -1.291 7.129 1.00 98.12 87 VAL A O 1
ATOM 670 N N . ILE A 1 88 ? -9.761 -1.032 9.164 1.00 98.19 88 ILE A N 1
ATOM 671 C CA . ILE A 1 88 ? -10.928 -1.874 8.874 1.00 98.19 88 ILE A CA 1
ATOM 672 C C . ILE A 1 88 ? -12.009 -1.004 8.237 1.00 98.19 88 ILE A C 1
ATOM 674 O O . ILE A 1 88 ? -12.598 -0.137 8.886 1.00 98.19 88 ILE A O 1
ATOM 678 N N . VAL A 1 89 ? -12.307 -1.269 6.971 1.00 97.81 89 VAL A N 1
ATOM 679 C CA . VAL A 1 89 ? -13.380 -0.601 6.237 1.00 97.81 89 VAL A CA 1
ATOM 680 C C . VAL A 1 89 ? -14.660 -1.418 6.353 1.00 97.81 89 VAL A C 1
ATOM 682 O O . VAL A 1 89 ? -14.647 -2.635 6.177 1.00 97.81 89 VAL A O 1
ATOM 685 N N . LYS A 1 90 ? -15.772 -0.735 6.650 1.00 96.94 90 LYS A N 1
ATOM 686 C CA . LYS A 1 90 ? -17.107 -1.342 6.832 1.00 96.94 90 LYS A CA 1
ATOM 687 C C . LYS A 1 90 ? -18.198 -0.705 5.973 1.00 96.94 90 LYS A C 1
ATOM 689 O O . LYS A 1 90 ? -19.344 -1.141 6.003 1.00 96.94 90 LYS A O 1
ATOM 694 N N . GLN A 1 91 ? -17.870 0.373 5.265 1.00 95.81 91 GLN A N 1
ATOM 695 C CA . GLN A 1 91 ? -18.805 1.137 4.445 1.00 95.81 91 GLN A CA 1
ATOM 696 C C . GLN A 1 91 ? -18.168 1.448 3.091 1.00 95.81 91 GLN A C 1
ATOM 698 O O . GLN A 1 91 ? -16.947 1.620 3.037 1.00 95.81 91 GLN A O 1
ATOM 703 N N . PRO A 1 92 ? -18.965 1.532 2.011 1.00 95.19 92 PRO A N 1
ATOM 704 C CA . PRO A 1 92 ? -18.444 1.867 0.696 1.00 95.19 92 PRO A CA 1
ATOM 705 C C . PRO A 1 92 ? -17.695 3.204 0.680 1.00 95.19 92 PRO A C 1
ATOM 707 O O . PRO A 1 92 ? -18.165 4.211 1.209 1.00 95.19 92 PRO A O 1
ATOM 710 N N . LEU A 1 93 ? -16.544 3.218 0.016 1.00 93.75 93 LEU A N 1
ATOM 711 C CA . LEU A 1 93 ? -15.714 4.392 -0.214 1.00 93.75 93 LEU A CA 1
ATOM 712 C C . LEU A 1 93 ? -16.262 5.163 -1.410 1.00 93.75 93 LEU A C 1
ATOM 714 O O . LEU A 1 93 ? -16.039 4.804 -2.572 1.00 93.75 93 LEU A O 1
ATOM 718 N N . LEU A 1 94 ? -17.014 6.218 -1.110 1.00 89.56 94 LEU A N 1
ATOM 719 C CA . LEU A 1 94 ? -17.635 7.095 -2.094 1.00 89.56 94 LEU A CA 1
ATOM 720 C C . LEU A 1 94 ? -16.983 8.475 -2.016 1.00 89.56 94 LEU A C 1
ATOM 722 O O . LEU A 1 94 ? -17.037 9.139 -0.987 1.00 89.56 94 LEU A O 1
ATOM 726 N N . GLY A 1 95 ? -16.377 8.914 -3.120 1.00 88.19 95 GLY A N 1
ATOM 727 C CA . GLY A 1 95 ? -15.740 10.228 -3.214 1.00 88.19 95 GLY A CA 1
ATOM 728 C C . GLY A 1 95 ? -14.220 10.226 -2.983 1.00 88.19 95 GLY A C 1
ATOM 729 O O . GLY A 1 95 ? -13.565 9.187 -3.093 1.00 88.19 95 GLY A O 1
ATOM 730 N N . PRO A 1 96 ? -13.618 11.411 -2.782 1.00 87.25 96 PRO A N 1
ATOM 731 C CA . PRO A 1 96 ? -12.184 11.571 -2.527 1.00 87.25 96 PRO A CA 1
ATOM 732 C C . PRO A 1 96 ? -11.807 11.228 -1.075 1.00 87.25 96 PRO A C 1
ATOM 734 O O . PRO A 1 96 ? -12.663 11.274 -0.198 1.00 87.25 96 PRO A O 1
ATOM 737 N N . SER A 1 97 ? -10.525 10.954 -0.811 1.00 88.88 97 SER A N 1
ATOM 738 C CA . SER A 1 97 ? -10.024 10.461 0.490 1.00 88.88 97 SER A CA 1
ATOM 739 C C . SER A 1 97 ? -10.468 11.289 1.699 1.00 88.88 97 SER A C 1
ATOM 741 O O . SER A 1 97 ? -10.916 10.761 2.714 1.00 88.88 97 SER A O 1
ATOM 743 N N . PHE A 1 98 ? -10.475 12.617 1.565 1.00 88.50 98 PHE A N 1
ATOM 744 C CA . PHE A 1 98 ? -10.904 13.528 2.631 1.00 88.50 98 PHE A CA 1
ATOM 745 C C . PHE A 1 98 ? -12.379 13.380 3.057 1.00 88.50 98 PHE A C 1
ATOM 747 O O . PHE A 1 98 ? -12.770 13.978 4.055 1.00 88.50 98 PHE A O 1
ATOM 754 N N . THR A 1 99 ? -13.209 12.621 2.335 1.00 88.00 99 THR A N 1
ATOM 755 C CA . THR A 1 99 ? -14.625 12.390 2.691 1.00 88.00 99 THR A CA 1
ATOM 756 C C . THR A 1 99 ? -14.842 11.190 3.607 1.00 88.00 99 THR A C 1
ATOM 758 O O . THR A 1 99 ? -15.912 11.062 4.192 1.00 88.00 99 THR A O 1
ATOM 761 N N . HIS A 1 100 ? -13.840 10.325 3.757 1.00 90.75 100 HIS A N 1
ATOM 762 C CA . HIS A 1 100 ? -13.963 9.055 4.474 1.00 90.75 100 HIS A CA 1
ATOM 763 C C . HIS A 1 100 ? -12.715 8.736 5.300 1.00 90.75 100 HIS A C 1
ATOM 765 O O . HIS A 1 100 ? -12.346 7.577 5.480 1.00 90.75 100 HIS A O 1
ATOM 771 N N . LEU A 1 101 ? -12.079 9.777 5.848 1.00 92.25 101 LEU A N 1
ATOM 772 C CA . LEU A 1 101 ? -11.041 9.591 6.857 1.00 92.25 101 LEU A CA 1
ATOM 773 C C . LEU A 1 101 ? -11.591 8.750 8.016 1.00 92.25 101 LEU A C 1
ATOM 775 O O . LEU A 1 101 ? -12.790 8.774 8.298 1.00 92.25 101 LEU A O 1
ATOM 779 N N . THR A 1 102 ? -10.759 7.996 8.713 1.00 90.75 102 THR A N 1
ATOM 780 C CA . THR A 1 102 ? -11.231 7.206 9.856 1.00 90.75 102 THR A CA 1
ATOM 781 C C . THR A 1 102 ? -10.103 6.928 10.832 1.00 90.75 102 THR A C 1
ATOM 783 O O . THR A 1 102 ? -8.932 7.135 10.520 1.00 90.75 102 THR A O 1
ATOM 786 N N . THR A 1 103 ? -10.459 6.477 12.031 1.00 91.38 103 THR A N 1
ATOM 787 C CA . THR A 1 103 ? -9.482 5.975 12.993 1.00 91.38 103 THR A CA 1
ATOM 788 C C . THR A 1 103 ? -8.945 4.630 12.493 1.00 91.38 103 THR A C 1
ATOM 790 O O . THR A 1 103 ? -9.747 3.722 12.253 1.00 91.38 103 THR A O 1
ATOM 793 N N . PRO A 1 104 ? -7.625 4.498 12.302 1.00 95.12 104 PRO A N 1
ATOM 794 C CA . PRO A 1 104 ? -7.009 3.245 11.889 1.00 95.12 104 PRO A CA 1
ATOM 795 C C . PRO A 1 104 ? -6.883 2.257 13.058 1.00 95.12 104 PRO A C 1
ATOM 797 O O . PRO A 1 104 ? -6.925 2.657 14.218 1.00 95.12 104 PRO A O 1
ATOM 800 N N . GLU A 1 105 ? -6.709 0.971 12.740 1.00 95.62 105 GLU A N 1
ATOM 801 C CA . GLU A 1 105 ? -6.317 -0.074 13.700 1.00 95.62 105 GLU A CA 1
ATOM 802 C C . GLU A 1 105 ? -4.848 0.045 14.102 1.00 95.62 105 GLU A C 1
ATOM 804 O O . GLU A 1 105 ? -4.512 -0.315 15.228 1.00 95.62 105 GLU A O 1
ATOM 809 N N . GLN A 1 106 ? -4.008 0.522 13.175 1.00 95.88 106 GLN A N 1
ATOM 810 C CA . GLN A 1 106 ? -2.653 1.008 13.421 1.00 95.88 106 GLN A CA 1
ATOM 811 C C . GLN A 1 106 ? -2.246 2.055 12.396 1.00 95.88 106 GLN A C 1
ATOM 813 O O . GLN A 1 106 ? -2.635 1.990 11.229 1.00 95.88 106 GLN A O 1
ATOM 818 N N . MET A 1 107 ? -1.402 2.993 12.811 1.00 95.50 107 MET A N 1
ATOM 819 C CA . MET A 1 107 ? -0.868 4.029 11.936 1.00 95.50 107 MET A CA 1
ATOM 820 C C . MET A 1 107 ? 0.481 4.513 12.437 1.00 95.50 107 MET A C 1
ATOM 822 O O . MET A 1 107 ? 0.653 4.788 13.620 1.00 95.50 107 MET A O 1
ATOM 826 N N . VAL A 1 108 ? 1.419 4.663 11.509 1.00 95.19 108 VAL A N 1
ATOM 827 C CA . VAL A 1 108 ? 2.753 5.192 11.784 1.00 95.19 108 VAL A CA 1
ATOM 828 C C . VAL A 1 108 ? 2.948 6.452 10.955 1.00 95.19 108 VAL A C 1
ATOM 830 O O . VAL A 1 108 ? 2.724 6.452 9.742 1.00 95.19 108 VAL A O 1
ATOM 833 N N . PHE A 1 109 ? 3.348 7.541 11.610 1.00 94.12 109 PHE A N 1
ATOM 834 C CA . PHE A 1 109 ? 3.793 8.751 10.930 1.00 94.12 109 PHE A CA 1
ATOM 835 C C . PHE A 1 109 ? 5.247 8.572 10.502 1.00 94.12 109 PHE A C 1
ATOM 837 O O . PHE A 1 109 ? 6.145 8.536 11.337 1.00 94.12 109 PHE A O 1
ATOM 844 N N . VAL A 1 110 ? 5.458 8.454 9.194 1.00 91.75 110 VAL A N 1
ATOM 845 C CA . VAL A 1 110 ? 6.781 8.280 8.580 1.00 91.75 110 VAL A CA 1
ATOM 846 C C . VAL A 1 110 ? 7.578 9.588 8.627 1.00 91.75 110 VAL A C 1
ATOM 848 O O . VAL A 1 110 ? 8.801 9.562 8.610 1.00 91.75 110 VAL A O 1
ATOM 851 N N . GLY A 1 111 ? 6.899 10.740 8.695 1.00 82.62 111 GLY A N 1
ATOM 852 C CA . GLY A 1 111 ? 7.533 12.062 8.752 1.00 82.62 111 GLY A CA 1
ATOM 853 C C . GLY A 1 111 ? 7.688 12.752 7.398 1.00 82.62 111 GLY A C 1
ATOM 854 O O . GLY A 1 111 ? 7.821 13.971 7.355 1.00 82.62 111 GLY A O 1
ATOM 855 N N . GLU A 1 112 ? 7.600 12.006 6.296 1.00 87.50 112 GLU A N 1
ATOM 856 C CA . GLU A 1 112 ? 7.862 12.508 4.948 1.00 87.50 112 GLU A CA 1
ATOM 857 C C . GLU A 1 112 ? 6.885 11.905 3.927 1.00 87.50 112 GLU A C 1
ATOM 859 O O . GLU A 1 112 ? 6.433 10.764 4.047 1.00 87.50 112 GLU A O 1
ATOM 864 N N . VAL A 1 113 ? 6.537 12.685 2.901 1.00 87.19 113 VAL A N 1
ATOM 865 C CA . VAL A 1 113 ? 5.663 12.241 1.800 1.00 87.19 113 VAL A CA 1
ATOM 866 C C . VAL A 1 113 ? 6.470 11.709 0.618 1.00 87.19 113 VAL A C 1
ATOM 868 O O . VAL A 1 113 ? 5.967 10.915 -0.178 1.00 87.19 113 VAL A O 1
ATOM 871 N N . ASN A 1 114 ? 7.721 12.153 0.483 1.00 90.94 114 ASN A N 1
ATOM 872 C CA . ASN A 1 114 ? 8.682 11.647 -0.480 1.00 90.94 114 ASN A CA 1
ATOM 873 C C . ASN A 1 114 ? 9.579 10.574 0.152 1.00 90.94 114 ASN A C 1
ATOM 875 O O . ASN A 1 114 ? 10.687 10.856 0.604 1.00 90.94 114 ASN A O 1
ATOM 879 N N . ILE A 1 115 ? 9.136 9.318 0.103 1.00 88.56 115 ILE A N 1
ATOM 880 C CA . ILE A 1 115 ? 9.836 8.185 0.734 1.00 88.56 115 ILE A CA 1
ATOM 881 C C . ILE A 1 115 ? 11.281 7.975 0.260 1.00 88.56 115 ILE A C 1
ATOM 883 O O . ILE A 1 115 ? 12.046 7.301 0.939 1.00 88.56 115 ILE A O 1
ATOM 887 N N . ALA A 1 116 ? 11.687 8.549 -0.881 1.00 89.31 116 ALA A N 1
ATOM 888 C CA . ALA A 1 116 ? 13.080 8.496 -1.326 1.00 89.31 116 ALA A CA 1
ATOM 889 C C . ALA A 1 116 ? 14.036 9.223 -0.364 1.00 89.31 116 ALA A C 1
ATOM 891 O O . ALA A 1 116 ? 15.234 8.959 -0.393 1.00 89.31 116 ALA A O 1
ATOM 892 N N . GLN A 1 117 ? 13.521 10.124 0.477 1.00 91.00 117 GLN A N 1
ATOM 893 C CA . GLN A 1 117 ? 14.296 10.833 1.496 1.00 91.00 117 GLN A CA 1
ATOM 894 C C . GLN A 1 117 ? 14.428 10.038 2.804 1.00 91.00 117 GLN A C 1
ATOM 896 O O . GLN A 1 117 ? 15.330 10.314 3.589 1.00 91.00 117 GLN A O 1
ATOM 901 N N . CYS A 1 118 ? 13.569 9.041 3.037 1.00 91.69 118 CYS A N 1
ATOM 902 C CA . CYS A 1 118 ? 13.530 8.258 4.276 1.00 91.69 118 CYS A CA 1
ATOM 903 C C . CYS A 1 118 ? 13.183 6.765 4.041 1.00 91.69 118 CYS A C 1
ATOM 905 O O . CYS A 1 118 ? 12.283 6.223 4.692 1.00 91.69 118 CYS A O 1
ATOM 907 N N . PRO A 1 119 ? 13.863 6.060 3.115 1.00 93.44 119 PRO A N 1
ATOM 908 C CA . PRO A 1 119 ? 13.432 4.735 2.664 1.00 93.44 119 PRO A CA 1
ATOM 909 C C . PRO A 1 119 ? 13.455 3.668 3.767 1.00 93.44 119 PRO A C 1
ATOM 911 O O . PRO A 1 119 ? 12.528 2.865 3.835 1.00 93.44 119 PRO A O 1
ATOM 914 N N . SER A 1 120 ? 14.452 3.687 4.659 1.00 92.56 120 SER A N 1
ATOM 915 C CA . SER A 1 120 ? 14.518 2.765 5.804 1.00 92.56 120 SER A CA 1
ATOM 916 C C . SER A 1 120 ? 13.381 3.002 6.797 1.00 92.56 120 SER A C 1
ATOM 918 O O . SER A 1 120 ? 12.666 2.070 7.125 1.00 92.56 120 SER A O 1
ATOM 920 N N . GLN A 1 121 ? 13.115 4.259 7.173 1.00 93.19 121 GLN A N 1
ATOM 921 C CA . GLN A 1 121 ? 12.009 4.596 8.084 1.00 93.19 121 GLN A CA 1
ATOM 922 C C . GLN A 1 121 ? 10.650 4.180 7.509 1.00 93.19 121 GLN A C 1
ATOM 924 O O . GLN A 1 121 ? 9.791 3.677 8.233 1.00 93.19 121 GLN A O 1
ATOM 929 N N . TYR A 1 122 ? 10.453 4.357 6.199 1.00 95.50 122 TYR A N 1
ATOM 930 C CA . TYR A 1 122 ? 9.267 3.853 5.514 1.00 95.50 122 TYR A CA 1
ATOM 931 C C . TYR A 1 122 ? 9.184 2.320 5.584 1.00 95.50 122 TYR A C 1
ATOM 933 O O . TYR A 1 122 ? 8.128 1.789 5.928 1.00 95.50 122 TYR A O 1
ATOM 941 N N . ALA A 1 123 ? 10.278 1.614 5.287 1.00 94.44 123 ALA A N 1
ATOM 942 C CA . ALA A 1 123 ? 10.319 0.155 5.319 1.00 94.44 123 ALA A CA 1
ATOM 943 C C . ALA A 1 123 ? 10.040 -0.400 6.728 1.00 94.44 123 ALA A C 1
ATOM 945 O O . ALA A 1 123 ? 9.202 -1.291 6.866 1.00 94.44 123 ALA A O 1
ATOM 946 N N . ASP A 1 124 ? 10.644 0.188 7.762 1.00 94.12 124 ASP A N 1
ATOM 947 C CA . ASP A 1 124 ? 10.423 -0.166 9.168 1.00 94.12 124 ASP A CA 1
ATOM 948 C C . ASP A 1 124 ? 8.965 0.084 9.579 1.00 94.12 124 ASP A C 1
ATOM 950 O O . ASP A 1 124 ? 8.332 -0.758 10.216 1.00 94.12 124 ASP A O 1
ATOM 954 N N . SER A 1 125 ? 8.387 1.211 9.147 1.00 96.12 125 SER A N 1
ATOM 955 C CA . SER A 1 125 ? 6.981 1.543 9.409 1.00 96.12 125 SER A CA 1
ATOM 956 C C . SER A 1 125 ? 6.030 0.534 8.760 1.00 96.12 125 SER A C 1
ATOM 958 O O . SER A 1 125 ? 5.078 0.074 9.389 1.00 96.12 125 SER A O 1
ATOM 960 N N . VAL A 1 126 ? 6.293 0.150 7.508 1.00 96.94 126 VAL A N 1
ATOM 961 C CA . VAL A 1 126 ? 5.528 -0.889 6.807 1.00 96.94 126 VAL A CA 1
ATOM 962 C C . VAL A 1 126 ? 5.666 -2.234 7.523 1.00 96.94 126 VAL A C 1
ATOM 964 O O . VAL A 1 126 ? 4.657 -2.894 7.780 1.00 96.94 126 VAL A O 1
ATOM 967 N N . GLN A 1 127 ? 6.889 -2.636 7.879 1.00 95.62 127 GLN A N 1
ATOM 968 C CA . GLN A 1 127 ? 7.150 -3.887 8.590 1.00 95.62 127 GLN A CA 1
ATOM 969 C C . GLN A 1 127 ? 6.420 -3.926 9.937 1.00 95.62 127 GLN A C 1
ATOM 971 O O . GLN A 1 127 ? 5.821 -4.950 10.281 1.00 95.62 127 GLN A O 1
ATOM 976 N N . HIS A 1 128 ? 6.402 -2.810 10.667 1.00 96.19 128 HIS A N 1
ATOM 977 C CA . HIS A 1 128 ? 5.662 -2.670 11.915 1.00 96.19 128 HIS A CA 1
ATOM 978 C C . HIS A 1 128 ? 4.154 -2.890 11.714 1.00 96.19 128 HIS A C 1
ATOM 980 O O . HIS A 1 128 ? 3.561 -3.721 12.404 1.00 96.19 128 HIS A O 1
ATOM 986 N N . ILE A 1 129 ? 3.538 -2.223 10.726 1.00 98.06 129 ILE A N 1
ATOM 987 C CA . ILE A 1 129 ? 2.108 -2.395 10.418 1.00 98.06 129 ILE A CA 1
ATOM 988 C C . ILE A 1 129 ? 1.792 -3.847 10.030 1.00 98.06 129 ILE A C 1
ATOM 990 O O . ILE A 1 129 ? 0.822 -4.422 10.529 1.00 98.06 129 ILE A O 1
ATOM 994 N N . ILE A 1 130 ? 2.609 -4.464 9.171 1.00 97.44 130 ILE A N 1
ATOM 995 C CA . ILE A 1 130 ? 2.427 -5.862 8.746 1.00 97.44 130 ILE A CA 1
ATOM 996 C C . ILE A 1 130 ? 2.536 -6.810 9.946 1.00 97.44 130 ILE A C 1
ATOM 998 O O . ILE A 1 130 ? 1.707 -7.708 10.097 1.00 97.44 130 ILE A O 1
ATOM 1002 N N . SER A 1 131 ? 3.529 -6.602 10.813 1.00 96.50 131 SER A N 1
ATOM 1003 C CA . SER A 1 131 ? 3.751 -7.428 12.006 1.00 96.50 131 SER A CA 1
ATOM 1004 C C . SER A 1 131 ? 2.588 -7.316 12.985 1.00 96.50 131 SER A C 1
ATOM 1006 O O . SER A 1 131 ? 2.077 -8.339 13.446 1.00 96.50 131 SER A O 1
ATOM 1008 N N . TYR A 1 132 ? 2.094 -6.096 13.225 1.00 97.44 132 TYR A N 1
ATOM 1009 C CA . TYR A 1 132 ? 0.870 -5.886 13.990 1.00 97.44 132 TYR A CA 1
ATOM 1010 C C . TYR A 1 132 ? -0.297 -6.665 13.375 1.00 97.44 132 TYR A C 1
ATOM 1012 O O . TYR A 1 132 ? -0.927 -7.454 14.074 1.00 97.44 132 TYR A O 1
ATOM 1020 N N . CYS A 1 133 ? -0.553 -6.523 12.072 1.00 97.75 133 CYS A N 1
ATOM 1021 C CA . CYS A 1 133 ? -1.688 -7.187 11.428 1.00 97.75 133 CYS A CA 1
ATOM 1022 C C . CYS A 1 133 ? -1.590 -8.718 11.497 1.00 97.75 133 CYS A C 1
ATOM 1024 O O . CYS A 1 133 ? -2.589 -9.387 11.757 1.00 97.75 133 CYS A O 1
ATOM 1026 N N . ASN A 1 134 ? -0.386 -9.274 11.335 1.00 96.56 134 ASN A N 1
ATOM 1027 C CA . ASN A 1 134 ? -0.134 -10.708 11.487 1.00 96.56 134 ASN A CA 1
ATOM 1028 C C . ASN A 1 134 ? -0.308 -11.198 12.934 1.00 96.56 134 ASN A C 1
ATOM 1030 O O . ASN A 1 134 ? -0.685 -12.347 13.140 1.00 96.56 134 ASN A O 1
ATOM 1034 N N . SER A 1 135 ? -0.070 -10.345 13.936 1.00 97.12 135 SER A N 1
ATOM 1035 C CA . SER A 1 135 ? -0.265 -10.697 15.351 1.00 97.12 135 SER A CA 1
ATOM 1036 C C . SER A 1 135 ? -1.737 -10.778 15.772 1.00 97.12 135 SER A C 1
ATOM 1038 O O . SER A 1 135 ? -2.035 -11.279 16.854 1.00 97.12 135 SER A O 1
ATOM 1040 N N . GLN A 1 136 ? -2.664 -10.279 14.946 1.00 97.00 136 GLN A N 1
ATOM 1041 C CA . GLN A 1 136 ? -4.085 -10.183 15.276 1.00 97.00 136 GLN A CA 1
ATOM 1042 C C . GLN A 1 136 ? -4.904 -11.246 14.517 1.00 97.00 136 GLN A C 1
ATOM 1044 O O . GLN A 1 136 ? -5.195 -11.067 13.330 1.00 97.00 136 GLN A O 1
ATOM 1049 N N . PRO A 1 137 ? -5.394 -12.315 15.184 1.00 95.75 137 PRO A N 1
ATOM 1050 C CA . PRO A 1 137 ? -6.166 -13.374 14.526 1.00 95.75 137 PRO A CA 1
ATOM 1051 C C . PRO A 1 137 ? -7.435 -12.882 13.824 1.00 95.75 137 PRO A C 1
ATOM 1053 O O . PRO A 1 137 ? -7.860 -13.471 12.835 1.00 95.75 137 PRO A O 1
ATOM 1056 N N . LYS A 1 138 ? -8.047 -11.802 14.329 1.00 95.81 138 LYS A N 1
ATOM 1057 C CA . LYS A 1 138 ? -9.217 -11.172 13.707 1.00 95.81 138 LYS A CA 1
ATOM 1058 C C . LYS A 1 138 ? -8.872 -10.584 12.335 1.00 95.81 138 LYS A C 1
ATOM 1060 O O . LYS A 1 138 ? -9.636 -10.767 11.395 1.00 95.81 138 LYS A O 1
ATOM 1065 N N . LEU A 1 139 ? -7.735 -9.894 12.232 1.00 96.94 139 LEU A N 1
ATOM 1066 C CA . LEU A 1 139 ? -7.313 -9.221 11.004 1.00 96.94 139 LEU A CA 1
ATOM 1067 C C . LEU A 1 139 ? -6.905 -10.233 9.935 1.00 96.94 139 LEU A C 1
ATOM 1069 O O . LEU A 1 139 ? -7.241 -10.052 8.772 1.00 96.94 139 LEU A O 1
ATOM 1073 N N . LEU A 1 140 ? -6.256 -11.332 10.329 1.00 95.69 140 LEU A N 1
ATOM 1074 C CA . LEU A 1 140 ? -5.837 -12.399 9.415 1.00 95.69 140 LEU A CA 1
ATOM 1075 C C . LEU A 1 140 ? -6.985 -13.064 8.643 1.00 95.69 140 LEU A C 1
ATOM 1077 O O . LEU A 1 140 ? -6.736 -13.575 7.558 1.00 95.69 140 LEU A O 1
ATOM 1081 N N . ARG A 1 141 ? -8.212 -13.063 9.183 1.00 94.44 141 ARG A N 1
ATOM 1082 C CA . ARG A 1 141 ? -9.391 -13.653 8.521 1.00 94.44 141 ARG A CA 1
ATOM 1083 C C . ARG A 1 141 ? -10.014 -12.735 7.469 1.00 94.44 141 ARG A C 1
ATOM 1085 O O . ARG A 1 141 ? -10.800 -13.181 6.643 1.00 94.44 141 ARG A O 1
ATOM 1092 N N . MET A 1 142 ? -9.700 -11.443 7.509 1.00 96.19 142 MET A N 1
ATOM 1093 C CA . MET A 1 142 ? -10.263 -10.470 6.576 1.00 96.19 142 MET A CA 1
ATOM 1094 C C . MET A 1 142 ? -9.534 -10.529 5.232 1.00 96.19 142 MET A C 1
ATOM 1096 O O . MET A 1 142 ? -8.335 -10.805 5.212 1.00 96.19 142 MET A O 1
ATOM 1100 N N . PRO A 1 143 ? -10.198 -10.201 4.113 1.00 96.81 143 PRO A N 1
ATOM 1101 C CA . PRO A 1 143 ? -9.484 -9.851 2.891 1.00 96.81 143 PRO A CA 1
ATOM 1102 C C . PRO A 1 143 ? -8.638 -8.591 3.131 1.00 96.81 143 PRO A C 1
ATOM 1104 O O . PRO A 1 143 ? -9.127 -7.600 3.683 1.00 96.81 143 PRO A O 1
ATOM 1107 N N . TRP A 1 144 ? -7.367 -8.630 2.731 1.00 98.00 144 TRP A N 1
ATOM 1108 C CA . TRP A 1 144 ? -6.441 -7.502 2.801 1.00 98.00 144 TRP A CA 1
ATOM 1109 C C . TRP A 1 144 ? -6.306 -6.866 1.423 1.00 98.00 144 TRP A C 1
ATOM 1111 O O . TRP A 1 144 ? -5.852 -7.505 0.474 1.00 98.00 144 TRP A O 1
ATOM 1121 N N . ILE A 1 145 ? -6.633 -5.583 1.325 1.00 98.06 145 ILE A N 1
ATOM 1122 C CA . ILE A 1 145 ? -6.391 -4.775 0.131 1.00 98.06 145 ILE A CA 1
ATOM 1123 C C . ILE A 1 145 ? -5.275 -3.794 0.460 1.00 98.06 145 ILE A C 1
ATOM 1125 O O . ILE A 1 145 ? -5.418 -2.942 1.335 1.00 98.06 145 ILE A O 1
ATOM 1129 N N . VAL A 1 146 ? -4.148 -3.928 -0.231 1.00 98.50 146 VAL A N 1
ATOM 1130 C CA . VAL A 1 146 ? -2.939 -3.156 0.054 1.00 98.50 146 VAL A CA 1
ATOM 1131 C C . VAL A 1 146 ? -2.694 -2.148 -1.057 1.00 98.50 146 VAL A C 1
ATOM 1133 O O . VAL A 1 146 ? -2.440 -2.525 -2.200 1.00 98.50 146 VAL A O 1
ATOM 1136 N N . ASN A 1 147 ? -2.735 -0.863 -0.721 1.00 97.94 147 ASN A N 1
ATOM 1137 C CA . ASN A 1 147 ? -2.316 0.220 -1.602 1.00 97.94 147 ASN A CA 1
ATOM 1138 C C . ASN A 1 147 ? -0.818 0.492 -1.418 1.00 97.94 147 ASN A C 1
ATOM 1140 O O . ASN A 1 147 ? -0.356 0.627 -0.287 1.00 97.94 147 ASN A O 1
ATOM 1144 N N . THR A 1 148 ? -0.060 0.618 -2.509 1.00 97.00 148 THR A N 1
ATOM 1145 C CA . THR A 1 148 ? 1.358 1.012 -2.455 1.00 97.00 148 THR A CA 1
ATOM 1146 C C . THR A 1 148 ? 1.577 2.426 -2.979 1.00 97.00 148 THR A C 1
ATOM 1148 O O . THR A 1 148 ? 0.791 2.953 -3.770 1.00 97.00 148 THR A O 1
ATOM 1151 N N . MET A 1 149 ? 2.720 3.015 -2.630 1.00 94.88 149 MET A N 1
ATOM 1152 C CA . MET A 1 149 ? 3.198 4.257 -3.231 1.00 94.88 149 MET A CA 1
ATOM 1153 C C . MET A 1 149 ? 3.308 4.182 -4.764 1.00 94.88 149 MET A C 1
ATOM 1155 O O . MET A 1 149 ? 3.433 3.116 -5.370 1.00 94.88 149 MET A O 1
ATOM 1159 N N . GLY A 1 150 ? 3.320 5.349 -5.411 1.00 93.19 150 GLY A N 1
ATOM 1160 C CA . GLY A 1 150 ? 3.482 5.477 -6.864 1.00 93.19 150 GLY A CA 1
ATOM 1161 C C . GLY A 1 150 ? 4.915 5.501 -7.398 1.00 93.19 150 GLY A C 1
ATOM 1162 O O . GLY A 1 150 ? 5.101 5.963 -8.524 1.00 93.19 150 GLY A O 1
ATOM 1163 N N . PHE A 1 151 ? 5.915 5.091 -6.614 1.00 92.94 151 PHE A N 1
ATOM 1164 C CA . PHE A 1 151 ? 7.319 5.111 -7.031 1.00 92.94 151 PHE A CA 1
ATOM 1165 C C . PHE A 1 151 ? 7.643 3.790 -7.726 1.00 92.94 151 PHE A C 1
ATOM 1167 O O . PHE A 1 151 ? 7.592 2.730 -7.120 1.00 92.94 151 PHE A O 1
ATOM 1174 N N . ASN A 1 152 ? 7.976 3.867 -9.006 1.00 93.50 152 ASN A N 1
ATOM 1175 C CA . ASN A 1 152 ? 8.111 2.724 -9.910 1.00 93.50 152 ASN A CA 1
ATOM 1176 C C . ASN A 1 152 ? 9.539 2.524 -10.438 1.00 93.50 152 ASN A C 1
ATOM 1178 O O . ASN A 1 152 ? 9.768 1.627 -11.239 1.00 93.50 152 ASN A O 1
ATOM 1182 N N . LYS A 1 153 ? 10.495 3.365 -10.032 1.00 93.69 153 LYS A N 1
ATOM 1183 C CA . LYS A 1 153 ? 11.900 3.322 -10.463 1.00 93.69 153 LYS A CA 1
ATOM 1184 C C . LYS A 1 153 ? 12.828 3.471 -9.256 1.00 93.69 153 LYS A C 1
ATOM 1186 O O . LYS A 1 153 ? 12.434 4.053 -8.243 1.00 93.69 153 LYS A O 1
ATOM 1191 N N . GLY A 1 154 ? 14.062 2.977 -9.382 1.00 93.00 154 GLY A N 1
ATOM 1192 C CA . GLY A 1 154 ? 15.087 3.068 -8.336 1.00 93.00 154 GLY A CA 1
ATOM 1193 C C . GLY A 1 154 ? 14.569 2.566 -6.987 1.00 93.00 154 GLY A C 1
ATOM 1194 O O . GLY A 1 154 ? 13.971 1.499 -6.927 1.00 93.00 154 GLY A O 1
ATOM 1195 N N . VAL A 1 155 ? 14.702 3.390 -5.941 1.00 92.69 155 VAL A N 1
ATOM 1196 C CA . VAL A 1 155 ? 14.218 3.113 -4.572 1.00 92.69 155 VAL A CA 1
ATOM 1197 C C . VAL A 1 155 ? 12.752 2.665 -4.497 1.00 92.69 155 VAL A C 1
ATOM 1199 O O . VAL A 1 155 ? 12.391 1.895 -3.614 1.00 92.69 155 VAL A O 1
ATOM 1202 N N . GLY A 1 156 ? 11.899 3.095 -5.432 1.00 93.31 156 GLY A N 1
ATOM 1203 C CA . GLY A 1 156 ? 10.514 2.629 -5.495 1.00 93.31 156 GLY A CA 1
ATOM 1204 C C . GLY A 1 156 ? 10.399 1.127 -5.746 1.00 93.31 156 GLY A C 1
ATOM 1205 O O . GLY A 1 156 ? 9.579 0.464 -5.119 1.00 93.31 156 GLY A O 1
ATOM 1206 N N . VAL A 1 157 ? 11.263 0.581 -6.607 1.00 94.50 157 VAL A N 1
ATOM 1207 C CA . VAL A 1 157 ? 11.304 -0.857 -6.908 1.00 94.50 157 VAL A CA 1
ATOM 1208 C C . VAL A 1 157 ? 11.771 -1.633 -5.680 1.00 94.50 157 VAL A C 1
ATOM 1210 O O . VAL A 1 157 ? 11.100 -2.587 -5.287 1.00 94.50 157 VAL A O 1
ATOM 1213 N N . ASP A 1 158 ? 12.846 -1.182 -5.020 1.00 93.00 158 ASP A N 1
ATOM 1214 C CA . ASP A 1 158 ? 13.347 -1.774 -3.769 1.00 93.00 158 ASP A CA 1
ATOM 1215 C C . ASP A 1 158 ? 12.227 -1.883 -2.733 1.00 93.00 158 ASP A C 1
ATOM 1217 O O . ASP A 1 158 ? 11.982 -2.942 -2.163 1.00 93.00 158 ASP A O 1
ATOM 1221 N N . LEU A 1 159 ? 11.499 -0.792 -2.510 1.00 94.69 159 LEU A N 1
ATOM 1222 C CA . LEU A 1 159 ? 10.486 -0.737 -1.466 1.00 94.69 159 LEU A CA 1
ATOM 1223 C C . LEU A 1 159 ? 9.222 -1.526 -1.841 1.00 94.69 159 LEU A C 1
ATOM 1225 O O . LEU A 1 159 ? 8.678 -2.228 -0.992 1.00 94.69 159 LEU A O 1
ATOM 1229 N N . THR A 1 160 ? 8.761 -1.487 -3.098 1.00 96.06 160 THR A N 1
ATOM 1230 C CA . THR A 1 160 ? 7.577 -2.263 -3.516 1.00 96.06 160 THR A CA 1
ATOM 1231 C C . THR A 1 160 ? 7.855 -3.767 -3.495 1.00 96.06 160 THR A C 1
ATOM 1233 O O . THR A 1 160 ? 7.025 -4.532 -3.005 1.00 96.06 160 THR A O 1
ATOM 1236 N N . THR A 1 161 ? 9.022 -4.206 -3.973 1.00 94.94 161 THR A N 1
ATOM 1237 C CA . THR A 1 161 ? 9.424 -5.625 -3.902 1.00 94.94 161 THR A CA 1
ATOM 1238 C C . THR A 1 161 ? 9.519 -6.094 -2.448 1.00 94.94 161 THR A C 1
ATOM 1240 O O . THR A 1 161 ? 9.038 -7.177 -2.115 1.00 94.94 161 THR A O 1
ATOM 1243 N N . SER A 1 162 ? 10.020 -5.239 -1.555 1.00 94.12 162 SER A N 1
ATOM 1244 C CA . SER A 1 162 ? 10.084 -5.499 -0.113 1.00 94.12 162 SER A CA 1
ATOM 1245 C C . SER A 1 162 ? 8.707 -5.636 0.527 1.00 94.12 162 SER A C 1
ATOM 1247 O O . SER A 1 162 ? 8.469 -6.593 1.259 1.00 94.12 162 SER A O 1
ATOM 1249 N N . VAL A 1 163 ? 7.769 -4.739 0.203 1.00 96.12 163 VAL A N 1
ATOM 1250 C CA . VAL A 1 163 ? 6.362 -4.834 0.634 1.00 96.12 163 VAL A CA 1
ATOM 1251 C C . VAL A 1 163 ? 5.761 -6.181 0.220 1.00 96.12 163 VAL A C 1
ATOM 1253 O O . VAL A 1 163 ? 5.173 -6.871 1.051 1.00 96.12 163 VAL A O 1
ATOM 1256 N N . ILE A 1 164 ? 5.949 -6.594 -1.040 1.00 96.50 164 ILE A N 1
ATOM 1257 C CA . ILE A 1 164 ? 5.445 -7.881 -1.550 1.00 96.50 164 ILE A CA 1
ATOM 1258 C C . ILE A 1 164 ? 6.079 -9.053 -0.786 1.00 96.50 164 ILE A C 1
ATOM 1260 O O . ILE A 1 164 ? 5.369 -9.969 -0.371 1.00 96.50 164 ILE A O 1
ATOM 1264 N N . ARG A 1 165 ? 7.394 -9.017 -0.544 1.00 94.12 165 ARG A N 1
ATOM 1265 C CA . ARG A 1 165 ? 8.109 -10.065 0.203 1.00 94.12 165 ARG A CA 1
ATOM 1266 C C . ARG A 1 165 ? 7.676 -10.171 1.662 1.00 94.12 165 ARG A C 1
ATOM 1268 O O . ARG A 1 165 ? 7.541 -11.282 2.166 1.00 94.12 165 ARG A O 1
ATOM 1275 N N . MET A 1 166 ? 7.432 -9.044 2.329 1.00 93.31 166 MET A N 1
ATOM 1276 C CA . MET A 1 166 ? 6.946 -9.015 3.712 1.00 93.31 166 MET A CA 1
ATOM 1277 C C . MET A 1 166 ? 5.497 -9.502 3.824 1.00 93.31 166 MET A C 1
ATOM 1279 O O . MET A 1 166 ? 5.158 -10.223 4.761 1.00 93.31 166 MET A O 1
ATOM 1283 N N . LEU A 1 167 ? 4.639 -9.134 2.868 1.00 95.19 167 LEU A N 1
ATOM 1284 C CA . LEU A 1 167 ? 3.228 -9.522 2.874 1.00 95.19 167 LEU A CA 1
ATOM 1285 C C . LEU A 1 167 ? 2.984 -10.966 2.443 1.00 95.19 167 LEU A C 1
ATOM 1287 O O . LEU A 1 167 ? 1.990 -11.542 2.886 1.00 95.19 167 LEU A O 1
ATOM 1291 N N . LYS A 1 168 ? 3.840 -11.520 1.570 1.00 95.00 168 LYS A N 1
ATOM 1292 C CA . LYS A 1 168 ? 3.636 -12.809 0.885 1.00 95.00 168 LYS A CA 1
ATOM 1293 C C . LYS A 1 168 ? 2.194 -12.932 0.352 1.00 95.00 168 LYS A C 1
ATOM 1295 O O . LYS A 1 168 ? 1.448 -13.790 0.824 1.00 95.00 168 LYS A O 1
ATOM 1300 N N . PRO A 1 169 ? 1.764 -12.034 -0.557 1.00 96.44 169 PRO A N 1
ATOM 1301 C CA . PRO A 1 169 ? 0.374 -11.982 -0.985 1.00 96.44 169 PRO A CA 1
ATOM 1302 C C . PRO A 1 169 ? -0.027 -13.208 -1.809 1.00 96.44 169 PRO A C 1
ATOM 1304 O O . PRO A 1 169 ? 0.824 -13.975 -2.253 1.00 96.44 169 PRO A O 1
ATOM 1307 N N . GLN A 1 170 ? -1.326 -13.360 -2.053 1.00 95.88 170 GLN A N 1
ATOM 1308 C CA . GLN A 1 170 ? -1.869 -14.295 -3.040 1.00 95.88 170 GLN A CA 1
ATOM 1309 C C . GLN A 1 170 ? -1.982 -13.626 -4.414 1.00 95.88 170 GLN A C 1
ATOM 1311 O O . GLN A 1 170 ? -1.800 -14.279 -5.443 1.00 95.88 170 GLN A O 1
ATOM 1316 N N . HIS A 1 171 ? -2.207 -12.308 -4.437 1.00 96.50 171 HIS A N 1
ATOM 1317 C CA . HIS A 1 171 ? -2.379 -11.546 -5.669 1.00 96.50 171 HIS A CA 1
ATOM 1318 C C . HIS A 1 171 ? -1.571 -10.253 -5.652 1.00 96.50 171 HIS A C 1
ATOM 1320 O O . HIS A 1 171 ? -1.573 -9.497 -4.677 1.00 96.50 171 HIS A O 1
ATOM 1326 N N . VAL A 1 172 ? -0.920 -9.968 -6.775 1.00 97.50 172 VAL A N 1
ATOM 1327 C CA . VAL A 1 172 ? -0.322 -8.663 -7.059 1.00 97.50 172 VAL A CA 1
ATOM 1328 C C . VAL A 1 172 ? -0.994 -8.125 -8.310 1.00 97.50 172 VAL A C 1
ATOM 1330 O O . VAL A 1 172 ? -0.914 -8.740 -9.366 1.00 97.50 172 VAL A O 1
ATOM 1333 N N . VAL A 1 173 ? -1.660 -6.982 -8.196 1.00 96.38 173 VAL A N 1
ATOM 1334 C CA . VAL A 1 173 ? -2.253 -6.261 -9.320 1.00 96.38 173 VAL A CA 1
ATOM 1335 C C . VAL A 1 173 ? -1.327 -5.115 -9.702 1.00 96.38 173 VAL A C 1
ATOM 1337 O O . VAL A 1 173 ? -1.160 -4.150 -8.953 1.00 96.38 173 VAL A O 1
ATOM 1340 N N . GLN A 1 174 ? -0.721 -5.220 -10.880 1.00 96.75 174 GLN A N 1
ATOM 1341 C CA . GLN A 1 174 ? 0.166 -4.216 -11.449 1.00 96.75 174 GLN A CA 1
ATOM 1342 C C . GLN A 1 174 ? -0.568 -3.415 -12.527 1.00 96.75 174 GLN A C 1
ATOM 1344 O O . GLN A 1 174 ? -0.884 -3.922 -13.606 1.00 96.75 174 GLN A O 1
ATOM 1349 N N . ILE A 1 175 ? -0.812 -2.135 -12.244 1.00 94.94 175 ILE A N 1
ATOM 1350 C CA . ILE A 1 175 ? -1.427 -1.206 -13.193 1.00 94.94 175 ILE A CA 1
ATOM 1351 C C . ILE A 1 175 ? -0.341 -0.581 -14.071 1.00 94.94 175 ILE A C 1
ATOM 1353 O O . ILE A 1 175 ? 0.558 0.102 -13.576 1.00 94.94 175 ILE A O 1
ATOM 1357 N N . GLN A 1 176 ? -0.451 -0.795 -15.378 1.00 94.25 176 GLN A N 1
ATOM 1358 C CA . GLN A 1 176 ? 0.491 -0.344 -16.394 1.00 94.25 176 GLN A CA 1
ATOM 1359 C C . GLN A 1 176 ? -0.047 0.831 -17.208 1.00 94.25 176 GLN A C 1
ATOM 1361 O O . GLN A 1 176 ? -1.225 0.911 -17.538 1.00 94.25 176 GLN A O 1
ATOM 1366 N N . SER A 1 177 ? 0.864 1.716 -17.568 1.00 93.19 177 SER A N 1
ATOM 1367 C CA . SER A 1 177 ? 0.716 2.890 -18.413 1.00 93.19 177 SER A CA 1
ATOM 1368 C C . SER A 1 177 ? 1.214 2.566 -19.827 1.00 93.19 177 SER A C 1
ATOM 1370 O O . SER A 1 177 ? 2.196 1.845 -19.987 1.00 93.19 177 SER A O 1
ATOM 1372 N N . ALA A 1 178 ? 0.575 3.092 -20.870 1.00 91.56 178 ALA A N 1
ATOM 1373 C CA . ALA A 1 178 ? 1.176 3.183 -22.198 1.00 91.56 178 ALA A CA 1
ATOM 1374 C C . ALA A 1 178 ? 2.476 4.009 -22.177 1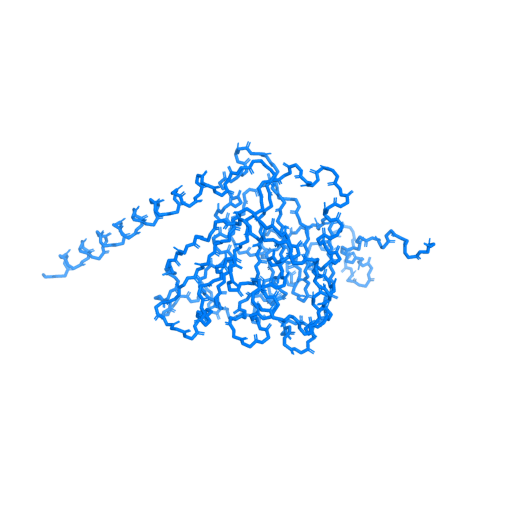.00 91.56 178 ALA A C 1
ATOM 1376 O O . ALA A 1 178 ? 3.389 3.753 -22.960 1.00 91.56 178 ALA A O 1
ATOM 1377 N N . ASN A 1 179 ? 2.589 4.976 -21.261 1.00 91.69 179 ASN A N 1
ATOM 1378 C CA . ASN A 1 179 ? 3.841 5.678 -21.012 1.00 91.69 179 ASN A CA 1
ATOM 1379 C C . ASN A 1 179 ? 4.745 4.886 -20.047 1.00 91.69 179 ASN A C 1
ATOM 1381 O O . ASN A 1 179 ? 4.492 4.822 -18.843 1.00 91.69 179 ASN A O 1
ATOM 1385 N N . ALA A 1 180 ? 5.848 4.349 -20.576 1.00 92.44 180 ALA A N 1
ATOM 1386 C CA . ALA A 1 180 ? 6.831 3.564 -19.827 1.00 92.44 180 ALA A CA 1
ATOM 1387 C C . ALA A 1 180 ? 7.418 4.291 -18.601 1.00 92.44 180 ALA A C 1
ATOM 1389 O O . ALA A 1 180 ? 7.825 3.638 -17.642 1.00 92.44 180 ALA A O 1
ATOM 1390 N N . GLU A 1 181 ? 7.398 5.628 -18.570 1.00 91.94 181 GLU A N 1
ATOM 1391 C CA . GLU A 1 181 ? 7.846 6.406 -17.409 1.00 91.94 181 GLU A CA 1
ATOM 1392 C C . GLU A 1 181 ? 7.043 6.117 -16.136 1.00 91.94 181 GLU A C 1
ATOM 1394 O O . GLU A 1 181 ? 7.580 6.251 -15.035 1.00 91.94 181 GLU A O 1
ATOM 1399 N N . PHE A 1 182 ? 5.787 5.677 -16.267 1.00 93.12 182 PHE A N 1
ATOM 1400 C CA . PHE A 1 182 ? 4.914 5.315 -15.147 1.00 93.12 182 PHE A CA 1
ATOM 1401 C C . PHE A 1 182 ? 4.820 3.795 -14.912 1.00 93.12 182 PHE A C 1
ATOM 1403 O O . PHE A 1 182 ? 3.975 3.347 -14.134 1.00 93.12 182 PHE A O 1
ATOM 1410 N N . ASN A 1 183 ? 5.708 3.004 -15.525 1.00 96.19 183 ASN A N 1
ATOM 1411 C CA . ASN A 1 183 ? 5.796 1.556 -15.328 1.00 96.19 183 ASN A CA 1
ATOM 1412 C C . ASN A 1 183 ? 7.011 1.148 -14.499 1.00 96.19 183 ASN A C 1
ATOM 1414 O O . ASN A 1 183 ? 8.009 1.865 -14.440 1.00 96.19 183 ASN A O 1
ATOM 1418 N N . PHE A 1 184 ? 6.918 -0.012 -13.853 1.00 96.75 184 PHE A N 1
ATOM 1419 C CA . PHE A 1 184 ? 8.099 -0.690 -13.323 1.00 96.75 184 PHE A CA 1
ATOM 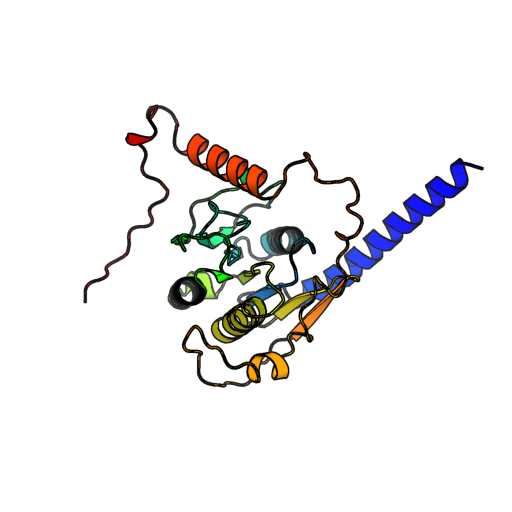1420 C C . PHE A 1 184 ? 9.028 -1.110 -14.475 1.00 96.75 184 PHE A C 1
ATOM 1422 O O . PHE A 1 184 ? 8.530 -1.294 -15.589 1.00 96.75 184 PHE A O 1
ATOM 1429 N N . PRO A 1 185 ? 10.344 -1.275 -14.229 1.00 95.31 185 PRO A N 1
ATOM 1430 C CA . PRO A 1 185 ? 11.287 -1.701 -15.263 1.00 95.31 185 PRO A CA 1
ATOM 1431 C C . PRO A 1 185 ? 10.906 -3.051 -15.870 1.00 95.31 185 PRO A C 1
ATOM 1433 O O . PRO A 1 185 ? 11.020 -3.234 -17.073 1.00 95.31 185 PRO A O 1
ATOM 1436 N N . GLU A 1 186 ? 10.400 -3.952 -15.031 1.00 95.38 186 GLU A N 1
ATOM 1437 C CA . GLU A 1 186 ? 9.915 -5.275 -15.406 1.00 95.38 186 GLU A CA 1
ATOM 1438 C C . GLU A 1 186 ? 8.582 -5.566 -14.701 1.00 95.38 186 GLU A C 1
ATOM 1440 O O . GLU A 1 186 ? 8.251 -4.929 -13.689 1.00 95.38 186 GLU A O 1
ATOM 1445 N N . PRO A 1 187 ? 7.790 -6.531 -15.197 1.00 96.31 187 PRO A N 1
ATOM 1446 C CA . PRO A 1 187 ? 6.666 -7.073 -14.448 1.00 96.31 187 PRO A CA 1
ATOM 1447 C C . PRO A 1 187 ? 7.135 -7.609 -13.092 1.00 96.31 187 PRO A C 1
ATOM 1449 O O . PRO A 1 187 ? 8.111 -8.359 -13.017 1.00 96.31 187 PRO A O 1
ATOM 1452 N N . LEU A 1 188 ? 6.407 -7.274 -12.026 1.00 96.44 188 LEU A N 1
ATOM 1453 C CA . LEU A 1 188 ? 6.669 -7.726 -10.658 1.00 96.44 188 LEU A CA 1
ATOM 1454 C C . LEU A 1 188 ? 6.268 -9.196 -10.491 1.00 96.44 188 LEU A C 1
ATOM 1456 O O . LEU A 1 188 ? 5.422 -9.541 -9.672 1.00 96.44 188 LEU A O 1
ATOM 1460 N N . SER A 1 189 ? 6.841 -10.070 -11.313 1.00 96.12 189 SER A N 1
ATOM 1461 C CA . SER A 1 189 ? 6.677 -11.517 -11.247 1.00 96.12 189 SER A CA 1
ATOM 1462 C C . SER A 1 189 ? 7.401 -12.077 -10.018 1.00 96.12 189 SER A C 1
ATOM 1464 O O . SER A 1 189 ? 8.381 -11.471 -9.574 1.00 96.12 189 SER A O 1
ATOM 1466 N N . PRO A 1 190 ? 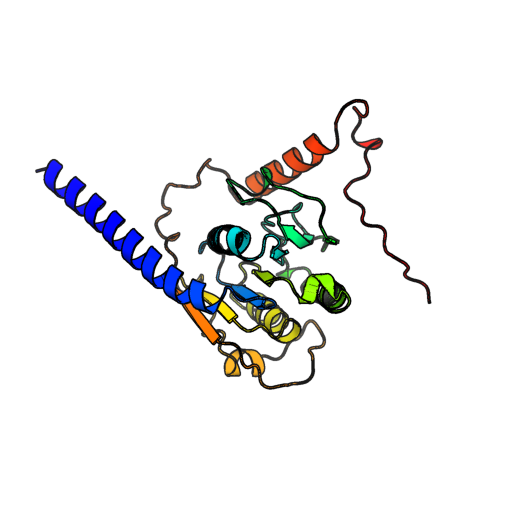6.977 -13.233 -9.474 1.00 95.62 190 PRO A N 1
ATOM 1467 C CA . PRO A 1 190 ? 7.652 -13.828 -8.325 1.00 95.62 190 PRO A CA 1
ATOM 1468 C C . PRO A 1 190 ? 9.176 -13.976 -8.506 1.00 95.62 190 PRO A C 1
ATOM 1470 O O . PRO A 1 190 ? 9.901 -13.549 -7.608 1.00 95.62 190 PRO A O 1
ATOM 1473 N N . PRO A 1 191 ? 9.704 -14.452 -9.659 1.00 93.62 191 PRO A N 1
ATOM 1474 C CA . PRO A 1 191 ? 11.150 -14.514 -9.882 1.00 93.62 191 PRO A CA 1
ATOM 1475 C C . PRO A 1 191 ? 11.829 -13.142 -9.849 1.00 93.62 191 PRO A C 1
ATOM 1477 O O . PRO A 1 191 ? 12.894 -13.003 -9.252 1.00 93.62 191 PRO A O 1
ATOM 1480 N N . TYR A 1 192 ? 11.206 -12.119 -10.446 1.00 93.69 192 TYR A N 1
ATOM 1481 C CA . TYR A 1 192 ? 11.748 -10.760 -10.436 1.00 93.69 192 TYR A CA 1
ATOM 1482 C C . TYR A 1 192 ? 11.822 -10.202 -9.011 1.00 93.69 192 TYR A C 1
ATOM 1484 O O . TYR A 1 192 ? 12.872 -9.718 -8.589 1.00 93.69 192 TYR A O 1
ATOM 1492 N N . VAL A 1 193 ? 10.743 -10.338 -8.236 1.00 93.94 193 VAL A N 1
ATOM 1493 C CA . VAL A 1 193 ? 10.691 -9.872 -6.843 1.00 93.94 193 VAL A CA 1
ATOM 1494 C C . VAL A 1 193 ? 11.696 -10.616 -5.959 1.00 93.94 193 VAL A C 1
ATOM 1496 O O . VAL A 1 193 ? 12.360 -9.985 -5.140 1.00 93.94 193 VAL A O 1
ATOM 1499 N N . CYS A 1 194 ? 11.856 -11.931 -6.135 1.00 89.62 194 CYS A N 1
ATOM 1500 C CA . CYS A 1 194 ? 12.854 -12.721 -5.408 1.00 89.62 194 CYS A CA 1
ATOM 1501 C C . CYS A 1 194 ? 14.298 -12.365 -5.797 1.00 89.62 194 CYS A C 1
ATOM 1503 O O . CYS A 1 194 ? 15.181 -12.424 -4.950 1.00 89.62 194 CYS A O 1
ATOM 1505 N N . SER A 1 195 ? 14.548 -11.969 -7.051 1.00 87.31 195 SER A N 1
ATOM 1506 C CA . SER A 1 195 ? 15.886 -11.557 -7.503 1.00 87.31 195 SER A CA 1
ATOM 1507 C C . SER A 1 195 ? 16.341 -10.213 -6.926 1.00 87.31 195 SER A C 1
ATOM 1509 O O . SER A 1 195 ? 17.530 -9.890 -6.957 1.00 87.31 195 SER A O 1
ATOM 1511 N N . TYR A 1 196 ? 15.403 -9.415 -6.410 1.00 82.62 196 TYR A N 1
ATOM 1512 C CA . TYR A 1 196 ? 15.682 -8.065 -5.957 1.00 82.62 196 TYR A CA 1
ATOM 1513 C C . TYR A 1 196 ? 16.312 -8.066 -4.559 1.00 82.62 196 TYR A C 1
ATOM 1515 O O . TYR A 1 196 ? 15.704 -8.506 -3.579 1.00 82.62 196 TYR A O 1
ATOM 1523 N N . GLN A 1 197 ? 17.532 -7.536 -4.460 1.00 79.25 197 GLN A N 1
ATOM 1524 C CA . GLN A 1 197 ? 18.217 -7.347 -3.183 1.00 79.25 197 GLN A CA 1
ATOM 1525 C C . GLN A 1 197 ? 17.774 -6.030 -2.551 1.00 79.25 197 GLN A C 1
ATOM 1527 O O . GLN A 1 197 ? 17.975 -4.950 -3.110 1.00 79.25 197 GLN A O 1
ATOM 1532 N N . ASN A 1 198 ? 17.162 -6.117 -1.375 1.00 73.94 198 ASN A N 1
ATOM 1533 C CA . ASN A 1 198 ? 16.748 -4.938 -0.633 1.00 73.94 198 ASN A CA 1
ATOM 1534 C C . ASN A 1 198 ? 17.920 -4.349 0.155 1.00 73.94 198 ASN A C 1
ATOM 1536 O O . ASN A 1 198 ? 18.689 -5.066 0.788 1.00 73.94 198 ASN A O 1
ATOM 1540 N N . ARG A 1 199 ? 18.029 -3.022 0.106 1.00 83.62 199 ARG A N 1
ATOM 1541 C CA . ARG A 1 199 ? 19.079 -2.229 0.751 1.00 83.62 199 ARG A CA 1
ATOM 1542 C C . ARG A 1 199 ? 18.613 -1.514 2.021 1.00 83.62 199 ARG A C 1
ATOM 1544 O O . ARG A 1 199 ? 19.438 -0.911 2.697 1.00 83.62 199 ARG A O 1
ATOM 1551 N N . PHE A 1 200 ? 17.312 -1.524 2.312 1.00 85.75 200 PHE A N 1
ATOM 1552 C CA . PHE A 1 200 ? 16.688 -0.645 3.304 1.00 85.75 200 PHE A CA 1
ATOM 1553 C C . PHE A 1 200 ? 16.049 -1.366 4.487 1.00 85.75 200 PHE A C 1
ATOM 1555 O O . PHE A 1 200 ? 15.890 -0.724 5.520 1.00 85.75 200 PHE A O 1
ATOM 1562 N N . CYS A 1 201 ? 15.697 -2.650 4.364 1.00 81.62 201 CYS A N 1
ATOM 1563 C CA . CYS A 1 201 ? 15.253 -3.458 5.500 1.00 81.62 201 CYS A CA 1
ATOM 1564 C C . CYS A 1 201 ? 15.651 -4.927 5.354 1.00 81.62 201 CYS A C 1
ATOM 1566 O O . CYS A 1 201 ? 15.865 -5.431 4.247 1.00 81.62 201 CYS A O 1
ATOM 1568 N N . GLU A 1 202 ? 15.704 -5.624 6.485 1.00 81.75 202 GLU A N 1
ATOM 1569 C CA . GLU A 1 202 ? 15.828 -7.075 6.499 1.00 81.75 202 GLU A CA 1
ATOM 1570 C C . GLU A 1 202 ? 14.551 -7.699 5.938 1.00 81.75 202 GLU A C 1
ATOM 1572 O O . GLU A 1 202 ? 13.429 -7.306 6.276 1.00 81.75 202 GLU A O 1
ATOM 1577 N N . LEU A 1 203 ? 14.724 -8.655 5.031 1.00 80.94 203 LEU A N 1
ATOM 1578 C CA . LEU A 1 203 ? 13.616 -9.366 4.418 1.00 80.94 203 LEU A CA 1
ATOM 1579 C C . LEU A 1 203 ? 13.463 -10.751 5.040 1.00 80.94 203 LEU A C 1
ATOM 1581 O O . LEU A 1 203 ? 14.457 -11.346 5.461 1.00 80.94 203 LEU A O 1
ATOM 1585 N N . PRO A 1 204 ? 12.233 -11.297 5.065 1.00 78.00 204 PRO A N 1
ATOM 1586 C CA . PRO A 1 204 ? 12.031 -12.685 5.442 1.00 78.00 204 PRO A CA 1
ATOM 1587 C C . PRO A 1 204 ? 12.909 -13.611 4.585 1.00 78.00 204 PRO A C 1
ATOM 1589 O O . PRO A 1 204 ? 13.196 -13.250 3.431 1.00 78.00 204 PRO A O 1
ATOM 1592 N N . PRO A 1 205 ? 13.271 -14.803 5.104 1.00 76.75 205 PRO A N 1
ATOM 1593 C CA . PRO A 1 205 ? 13.997 -15.818 4.344 1.00 76.75 205 PRO A CA 1
ATOM 1594 C C . PRO A 1 205 ? 13.392 -16.015 2.951 1.00 76.75 205 PRO A C 1
ATOM 1596 O O . PRO A 1 205 ? 12.176 -15.858 2.792 1.00 76.75 205 PRO A O 1
ATOM 1599 N N . ASP A 1 206 ? 14.240 -16.331 1.964 1.00 67.69 206 ASP A N 1
ATOM 1600 C CA . ASP A 1 206 ? 13.892 -16.497 0.543 1.00 67.69 206 ASP A CA 1
ATOM 1601 C C . ASP A 1 206 ? 12.984 -17.718 0.296 1.00 67.69 206 ASP A C 1
ATOM 1603 O O . ASP A 1 206 ? 13.327 -18.666 -0.409 1.00 67.69 206 ASP A O 1
ATOM 1607 N N . ASP A 1 207 ? 11.785 -17.690 0.868 1.00 71.75 207 ASP A N 1
ATOM 1608 C CA . ASP A 1 207 ? 10.721 -18.600 0.495 1.00 71.75 207 ASP A CA 1
ATOM 1609 C C . ASP A 1 207 ? 10.244 -18.235 -0.916 1.00 71.75 207 ASP A C 1
ATOM 1611 O O . ASP A 1 207 ? 10.025 -17.051 -1.213 1.00 71.75 207 ASP A O 1
ATOM 1615 N N . PRO A 1 208 ? 10.017 -19.228 -1.791 1.00 81.44 208 PRO A N 1
ATOM 1616 C CA . PRO A 1 208 ? 9.486 -18.966 -3.116 1.00 81.44 208 PRO A CA 1
ATOM 1617 C C . PRO A 1 208 ? 8.104 -18.316 -2.999 1.00 81.44 208 PRO A C 1
ATOM 1619 O O . PRO A 1 208 ? 7.166 -18.900 -2.448 1.00 81.44 208 PRO A O 1
ATOM 1622 N N . LEU A 1 209 ? 7.975 -17.103 -3.539 1.00 90.56 209 LEU A N 1
ATOM 1623 C CA . LEU A 1 209 ? 6.701 -16.398 -3.634 1.00 90.56 209 LEU A CA 1
ATOM 1624 C C . LEU A 1 209 ? 5.787 -17.114 -4.642 1.00 90.56 209 LEU A C 1
ATOM 1626 O O . LEU A 1 209 ? 6.226 -17.495 -5.726 1.00 90.56 209 LEU A O 1
ATOM 1630 N N . LYS A 1 210 ? 4.509 -17.295 -4.289 1.00 91.88 210 LYS A N 1
ATOM 1631 C CA . LYS A 1 210 ? 3.528 -18.068 -5.081 1.00 91.88 210 LYS A CA 1
ATOM 1632 C C . LYS A 1 210 ? 2.306 -17.253 -5.517 1.00 91.88 210 LYS A C 1
ATOM 1634 O O . LYS A 1 210 ? 1.261 -17.828 -5.805 1.00 91.88 210 LYS A O 1
ATOM 1639 N N . TYR A 1 211 ? 2.414 -15.927 -5.534 1.00 95.12 211 TYR A N 1
ATOM 1640 C CA . TYR A 1 211 ? 1.294 -15.075 -5.926 1.00 95.12 211 TYR A CA 1
ATOM 1641 C C . TYR A 1 211 ? 1.045 -15.100 -7.434 1.00 95.12 211 TYR A C 1
ATOM 1643 O O . TYR A 1 211 ? 1.958 -15.308 -8.237 1.00 95.12 211 TYR A O 1
ATOM 1651 N N . VAL A 1 212 ? -0.195 -14.798 -7.812 1.00 94.94 212 VAL A N 1
ATOM 1652 C CA . VAL A 1 212 ? -0.582 -14.530 -9.198 1.00 94.94 212 VAL A CA 1
ATOM 1653 C C . VAL A 1 212 ? -0.366 -13.047 -9.496 1.00 94.94 212 VAL A C 1
ATOM 1655 O O . VAL A 1 212 ? -0.874 -12.181 -8.778 1.00 94.94 212 VAL A O 1
ATOM 1658 N N . LEU A 1 213 ? 0.402 -12.750 -10.548 1.00 95.75 213 LEU A N 1
ATOM 1659 C CA . LEU A 1 213 ? 0.564 -11.391 -11.059 1.00 95.75 213 LEU A CA 1
ATOM 1660 C C . LEU A 1 213 ? -0.545 -11.086 -12.071 1.00 95.75 213 LEU A C 1
ATOM 1662 O O . LEU A 1 213 ? -0.559 -11.635 -13.171 1.00 95.75 213 LEU A O 1
ATOM 1666 N N . HIS A 1 214 ? -1.420 -10.152 -11.721 1.00 94.12 214 HIS A N 1
ATOM 1667 C CA . HIS A 1 214 ? -2.438 -9.601 -12.607 1.00 94.12 214 HIS A CA 1
ATOM 1668 C C . HIS A 1 214 ? -1.929 -8.297 -13.201 1.00 94.12 214 HIS A C 1
ATOM 1670 O O . HIS A 1 214 ? -1.568 -7.373 -12.474 1.00 94.12 214 HIS A O 1
ATOM 1676 N N . THR A 1 215 ? -1.903 -8.201 -14.525 1.00 92.31 215 THR A N 1
ATOM 1677 C CA . THR A 1 215 ? -1.475 -6.980 -15.213 1.00 92.31 215 THR A CA 1
ATOM 1678 C C . THR A 1 215 ? -2.676 -6.311 -15.857 1.00 92.31 215 THR A C 1
ATOM 1680 O O . THR A 1 215 ? -3.370 -6.929 -16.659 1.00 92.31 215 THR A O 1
ATOM 1683 N N . MET A 1 216 ? -2.908 -5.036 -15.544 1.00 90.00 216 MET A N 1
ATOM 1684 C CA . MET A 1 216 ? -4.015 -4.266 -16.115 1.00 90.00 216 MET A CA 1
ATOM 1685 C C . MET A 1 216 ? -3.525 -2.955 -16.720 1.00 90.00 216 MET A C 1
ATOM 1687 O O . MET A 1 216 ? -2.599 -2.333 -16.20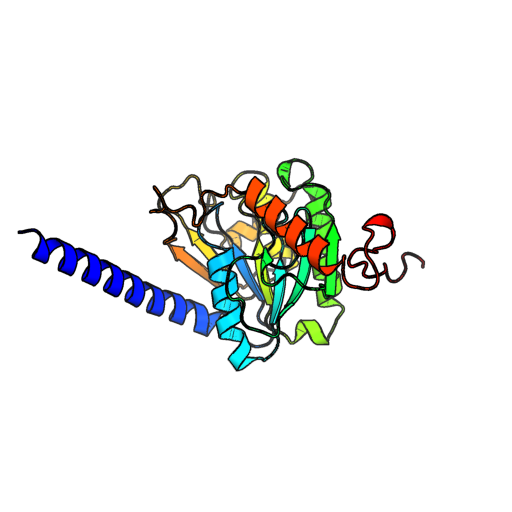8 1.00 90.00 216 MET A O 1
ATOM 1691 N N . ARG A 1 217 ? -4.164 -2.496 -17.798 1.00 89.81 217 ARG A N 1
ATOM 1692 C CA . ARG A 1 217 ? -3.872 -1.179 -18.378 1.00 89.81 217 ARG A CA 1
ATOM 1693 C C . ARG A 1 217 ? -4.631 -0.079 -17.640 1.00 89.81 217 ARG A C 1
ATOM 1695 O O . ARG A 1 217 ? -5.800 -0.231 -17.287 1.00 89.81 217 ARG A O 1
ATOM 1702 N N . THR A 1 218 ? -3.959 1.043 -17.427 1.00 88.31 218 THR A N 1
ATOM 1703 C CA . THR A 1 218 ? -4.548 2.264 -16.889 1.00 88.31 218 THR A CA 1
ATOM 1704 C C . THR A 1 218 ? -5.547 2.855 -17.873 1.00 88.31 218 THR A C 1
ATOM 1706 O O . THR A 1 218 ? -5.346 2.853 -19.084 1.00 88.31 218 THR A O 1
ATOM 1709 N N . MET A 1 219 ? -6.604 3.441 -17.324 1.00 76.56 219 MET A N 1
ATOM 1710 C CA . MET A 1 219 ? -7.551 4.277 -18.067 1.00 76.56 219 MET A CA 1
ATOM 1711 C C . MET A 1 219 ? -7.438 5.749 -17.650 1.00 76.56 219 MET A C 1
ATOM 1713 O O . MET A 1 219 ? -8.178 6.606 -18.127 1.00 76.56 219 MET A O 1
ATOM 1717 N N . ALA A 1 220 ? -6.504 6.061 -16.745 1.00 74.69 220 ALA A N 1
ATOM 1718 C CA . ALA A 1 220 ? -6.300 7.399 -16.204 1.00 74.69 220 ALA A CA 1
ATOM 1719 C C . ALA A 1 220 ? -5.368 8.276 -17.066 1.00 74.69 220 ALA A C 1
ATOM 1721 O O . ALA A 1 220 ? -5.172 9.445 -16.735 1.00 74.69 220 ALA A O 1
ATOM 1722 N N . GLU A 1 221 ? -4.808 7.745 -18.160 1.00 64.06 221 GLU A N 1
ATOM 1723 C CA . GLU A 1 221 ? -3.819 8.430 -19.012 1.00 64.06 221 GLU A CA 1
ATOM 1724 C C . GLU A 1 221 ? -4.376 9.602 -19.818 1.00 64.06 221 GLU A C 1
ATOM 1726 O O . GLU A 1 221 ? -3.684 10.600 -20.018 1.00 64.06 221 GLU A O 1
ATOM 1731 N N . ASN A 1 222 ? -5.648 9.553 -20.214 1.00 56.09 222 ASN A N 1
ATOM 1732 C CA . ASN A 1 222 ? -6.261 10.592 -21.045 1.00 56.09 222 ASN A CA 1
ATOM 1733 C C . ASN A 1 222 ? -6.778 11.799 -20.239 1.00 56.09 222 ASN A C 1
ATOM 1735 O O . ASN A 1 222 ? -7.735 12.460 -20.630 1.00 56.09 222 ASN A O 1
ATOM 1739 N N . LYS A 1 223 ? -6.132 12.137 -19.115 1.00 55.31 223 LYS A N 1
ATOM 1740 C CA . LYS A 1 223 ? -6.490 13.283 -18.258 1.00 55.31 223 LYS A CA 1
ATOM 1741 C C . LYS A 1 223 ? -5.815 14.598 -18.667 1.00 55.31 223 LYS A C 1
ATOM 1743 O O . LYS A 1 223 ? -5.537 15.433 -17.803 1.00 55.31 223 LYS A O 1
ATOM 1748 N N . LYS A 1 224 ? -5.580 14.848 -19.962 1.00 43.53 224 LYS A N 1
ATOM 1749 C CA . LYS A 1 224 ? -5.304 16.221 -20.430 1.00 43.53 224 LYS A CA 1
ATOM 1750 C C . LYS A 1 224 ? -6.579 17.055 -20.221 1.00 43.53 224 LYS A C 1
ATOM 1752 O O . LYS A 1 224 ? -7.423 17.118 -21.101 1.00 43.53 224 LYS A O 1
ATOM 1757 N N . GLY A 1 225 ? -6.744 17.630 -19.026 1.00 48.41 225 GLY A N 1
ATOM 1758 C CA . GLY A 1 225 ? -7.836 18.557 -18.690 1.00 48.41 225 GLY A CA 1
ATOM 1759 C C . GLY A 1 225 ? -8.758 18.168 -17.524 1.00 48.41 225 GLY A C 1
ATOM 1760 O O . GLY A 1 225 ? -9.615 18.966 -17.173 1.00 48.41 225 GLY A O 1
ATOM 1761 N N . MET A 1 226 ? -8.595 17.001 -16.884 1.00 46.09 226 MET A N 1
ATOM 1762 C CA . MET A 1 226 ? -9.499 16.533 -15.810 1.00 46.09 226 MET A CA 1
ATOM 1763 C C . MET A 1 226 ? -8.776 16.282 -14.478 1.00 46.09 226 MET A C 1
ATOM 1765 O O . MET A 1 226 ? -8.888 15.206 -13.887 1.00 46.09 226 MET A O 1
ATOM 1769 N N . ALA A 1 227 ? -8.043 17.272 -13.962 1.00 51.59 227 ALA A N 1
ATOM 1770 C CA . ALA A 1 227 ? -7.901 17.348 -12.509 1.00 51.59 227 ALA A CA 1
ATOM 1771 C C . ALA A 1 227 ? -9.311 17.675 -11.990 1.00 51.59 227 ALA A C 1
ATOM 1773 O O . ALA A 1 227 ? -9.781 18.765 -12.311 1.00 51.59 227 ALA A O 1
ATOM 1774 N N . PRO A 1 228 ? -10.007 16.789 -11.248 1.00 48.06 228 PRO A N 1
ATOM 1775 C CA . PRO A 1 228 ? -11.451 16.922 -11.006 1.00 48.06 228 PRO A CA 1
ATOM 1776 C C . PRO A 1 228 ? -11.867 18.254 -10.358 1.00 48.06 228 PRO A C 1
ATOM 1778 O O . PRO A 1 228 ? -13.036 18.609 -10.393 1.00 48.06 228 PRO A O 1
ATOM 1781 N N . TRP A 1 229 ? -10.896 18.993 -9.806 1.00 52.88 229 TRP A N 1
ATOM 1782 C CA . TRP A 1 229 ? -11.056 20.290 -9.148 1.00 52.88 229 TRP A CA 1
ATOM 1783 C C . TRP A 1 229 ? -9.865 21.245 -9.369 1.00 52.88 229 TRP A C 1
ATOM 1785 O O . TRP A 1 229 ? -9.640 22.145 -8.566 1.00 52.88 229 TRP A O 1
ATOM 1795 N N . GLY A 1 230 ? -8.995 20.992 -10.358 1.00 58.16 230 GLY A N 1
ATOM 1796 C CA . GLY A 1 230 ? -7.722 21.731 -10.488 1.00 58.16 230 GLY A CA 1
ATOM 1797 C C . GLY A 1 230 ? -6.764 21.569 -9.290 1.00 58.16 230 GLY A C 1
ATOM 1798 O O . GLY A 1 230 ? -5.772 22.288 -9.177 1.00 58.16 230 GLY A O 1
ATOM 1799 N N . MET A 1 231 ? -7.045 20.639 -8.371 1.00 66.81 231 MET A N 1
ATOM 1800 C CA . MET A 1 231 ? -6.216 20.389 -7.195 1.00 66.81 231 MET A CA 1
ATOM 1801 C C . MET A 1 231 ? -5.076 19.431 -7.540 1.00 66.81 231 MET A C 1
ATOM 1803 O O . MET A 1 231 ? -5.293 18.247 -7.799 1.00 66.81 231 MET A O 1
ATOM 1807 N N . GLY A 1 232 ? -3.847 19.945 -7.522 1.00 78.31 232 GLY A N 1
ATOM 1808 C CA . GLY A 1 232 ? -2.651 19.109 -7.515 1.00 78.31 232 GLY A CA 1
ATOM 1809 C C . GLY A 1 232 ? -2.518 18.314 -6.211 1.00 78.31 232 GLY A C 1
ATOM 1810 O O . GLY A 1 232 ? -3.223 18.565 -5.232 1.00 78.31 232 GLY A O 1
ATOM 1811 N N . ALA A 1 233 ? -1.562 17.383 -6.174 1.00 83.81 233 ALA A N 1
ATOM 1812 C CA . ALA A 1 233 ? -1.287 16.576 -4.983 1.00 83.81 233 ALA A CA 1
ATOM 1813 C C . ALA A 1 233 ? -1.102 17.398 -3.684 1.00 83.81 233 ALA A C 1
ATOM 1815 O O . ALA A 1 233 ? -1.654 16.976 -2.672 1.00 83.81 233 ALA A O 1
ATOM 1816 N N . PRO A 1 234 ? -0.420 18.567 -3.678 1.00 87.44 234 PRO A N 1
ATOM 1817 C CA . PRO A 1 234 ? -0.326 19.406 -2.479 1.00 87.44 234 PRO A CA 1
ATOM 1818 C C . PRO A 1 234 ? -1.683 19.899 -1.960 1.00 87.44 234 PRO A C 1
ATOM 1820 O O . PRO A 1 234 ? -1.979 19.723 -0.786 1.00 87.44 234 PRO A O 1
ATOM 1823 N N . ARG A 1 235 ? -2.552 20.415 -2.840 1.00 87.44 235 ARG A N 1
ATOM 1824 C CA . ARG A 1 235 ? -3.890 20.900 -2.453 1.00 87.44 235 ARG A CA 1
ATOM 1825 C C . ARG A 1 235 ? -4.794 19.784 -1.936 1.00 87.44 235 ARG A C 1
ATOM 1827 O O . ARG A 1 235 ? -5.571 19.995 -1.015 1.00 87.44 235 ARG A O 1
ATOM 1834 N N . LEU A 1 236 ? -4.686 18.582 -2.505 1.00 86.94 236 LEU A N 1
ATOM 1835 C CA . LEU A 1 236 ? -5.411 17.419 -1.986 1.00 86.94 236 LEU A CA 1
ATOM 1836 C C . LEU A 1 236 ? -4.953 17.057 -0.568 1.00 86.94 236 LEU A C 1
ATOM 1838 O O . LEU A 1 236 ? -5.791 16.745 0.271 1.00 86.94 236 LEU A O 1
ATOM 1842 N N . ARG A 1 237 ? -3.648 17.142 -0.284 1.00 91.50 237 ARG A N 1
ATOM 1843 C CA . ARG A 1 237 ? -3.121 16.939 1.072 1.00 91.50 237 ARG A CA 1
ATOM 1844 C C . ARG A 1 237 ? -3.641 17.990 2.049 1.00 91.50 237 ARG A C 1
ATOM 1846 O O . ARG A 1 237 ? -4.065 17.626 3.139 1.00 91.50 237 ARG A O 1
ATOM 1853 N N . GLU A 1 238 ? -3.669 19.260 1.649 1.00 91.62 238 GLU A N 1
ATOM 1854 C CA . GLU A 1 238 ? -4.270 20.336 2.451 1.00 91.62 238 GLU A CA 1
ATOM 1855 C C . GLU A 1 238 ? -5.748 20.054 2.745 1.00 91.62 238 GLU A C 1
ATOM 1857 O O . GLU A 1 238 ? -6.164 20.126 3.897 1.00 91.62 238 GLU A O 1
ATOM 1862 N N . ALA A 1 239 ? -6.531 19.652 1.739 1.00 90.88 239 ALA A N 1
ATOM 1863 C CA . ALA A 1 239 ? -7.939 19.297 1.920 1.00 90.88 239 ALA A CA 1
ATOM 1864 C C . ALA A 1 239 ? -8.132 18.118 2.893 1.00 90.88 239 ALA A C 1
ATOM 1866 O O . ALA A 1 239 ? -9.049 18.144 3.713 1.00 90.88 239 ALA A O 1
ATOM 1867 N N . VAL A 1 240 ? -7.254 17.107 2.842 1.00 91.81 240 VAL A N 1
ATOM 1868 C CA . VAL A 1 240 ? -7.251 15.992 3.804 1.00 91.81 240 VAL A CA 1
ATOM 1869 C C . VAL A 1 240 ? -6.962 16.489 5.218 1.00 91.81 240 VAL A C 1
ATOM 1871 O O . VAL A 1 240 ? -7.706 16.149 6.133 1.00 91.81 240 VAL A O 1
ATOM 1874 N N . ILE A 1 241 ? -5.934 17.321 5.407 1.00 91.19 241 ILE A N 1
ATOM 1875 C CA . ILE A 1 241 ? -5.587 17.872 6.725 1.00 91.19 241 ILE A CA 1
ATOM 1876 C C . ILE A 1 241 ? -6.733 18.735 7.268 1.00 91.19 241 ILE A C 1
ATOM 1878 O O . ILE A 1 241 ? -7.111 18.593 8.427 1.00 91.19 241 ILE A O 1
ATOM 1882 N N . LEU A 1 242 ? -7.335 19.587 6.437 1.00 90.00 242 LEU A N 1
ATOM 1883 C CA . LEU A 1 242 ? -8.470 20.421 6.838 1.00 90.00 242 LEU A CA 1
ATOM 1884 C C . LEU A 1 242 ? -9.689 19.580 7.233 1.00 90.00 242 LEU A C 1
ATOM 1886 O O . LEU A 1 242 ? -10.306 19.850 8.260 1.00 90.00 242 LEU A O 1
ATOM 1890 N N . SER A 1 243 ? -10.017 18.544 6.456 1.00 90.12 243 SER A N 1
ATOM 1891 C CA . SER A 1 243 ? -11.098 17.606 6.792 1.00 90.12 243 SER A CA 1
ATOM 1892 C C . SER A 1 243 ? -10.812 16.838 8.085 1.00 90.12 243 SER A C 1
ATOM 1894 O O . SER A 1 243 ? -11.694 16.633 8.915 1.00 90.12 243 SER A O 1
ATOM 1896 N N . TYR A 1 244 ? -9.560 16.445 8.299 1.00 89.50 244 TYR A N 1
ATOM 1897 C CA . TYR A 1 244 ? -9.136 15.777 9.520 1.00 89.50 244 TYR A CA 1
ATOM 1898 C C . TYR A 1 244 ? -9.309 16.673 10.754 1.00 89.50 244 TYR A C 1
ATOM 1900 O O . TYR A 1 244 ? -9.965 16.287 11.723 1.00 89.50 244 TYR A O 1
ATOM 1908 N N . LEU A 1 245 ? -8.777 17.898 10.699 1.00 86.38 245 LEU A N 1
ATOM 1909 C CA . LEU A 1 245 ? -8.855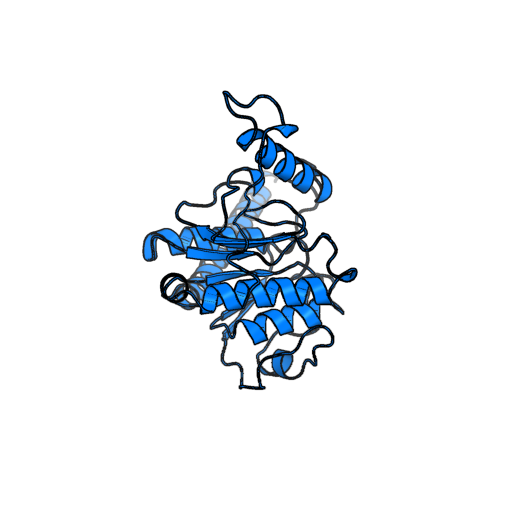 18.855 11.800 1.00 86.38 245 LEU A CA 1
ATOM 1910 C C . LEU A 1 245 ? -10.292 19.330 12.058 1.00 86.38 245 LEU A C 1
ATOM 1912 O O . LEU A 1 245 ? -10.663 19.542 13.210 1.00 86.38 245 LEU A O 1
ATOM 1916 N N . SER A 1 246 ? -11.137 19.446 11.030 1.00 84.69 246 SER A N 1
ATOM 1917 C CA . SER A 1 246 ? -12.542 19.834 11.222 1.00 84.69 246 SER A CA 1
ATOM 1918 C C . SER A 1 246 ? -13.342 18.789 12.006 1.00 84.69 246 SER A C 1
ATOM 1920 O O . SER A 1 246 ? -14.267 19.136 12.733 1.00 84.69 246 SER A O 1
ATOM 1922 N N . ARG A 1 247 ? -12.963 17.507 11.924 1.00 80.75 247 ARG A N 1
ATOM 1923 C CA . ARG A 1 247 ? -13.563 16.439 12.742 1.00 80.75 247 ARG A CA 1
ATOM 1924 C C . ARG A 1 247 ? -13.106 16.458 14.191 1.00 80.75 247 ARG A C 1
ATOM 1926 O O . ARG A 1 247 ? -13.805 15.938 15.053 1.00 80.75 247 ARG A O 1
ATOM 1933 N N . MET A 1 248 ? -11.929 17.017 14.435 1.00 76.00 248 MET A N 1
ATOM 1934 C CA . MET A 1 248 ? -11.341 17.176 15.757 1.00 76.00 248 MET A CA 1
ATOM 1935 C C . MET A 1 248 ? -11.968 18.368 16.496 1.00 76.00 248 MET A C 1
ATOM 1937 O O . MET A 1 248 ? -12.299 18.264 17.676 1.00 76.00 248 MET A O 1
ATOM 1941 N N . VAL A 1 249 ? -12.200 19.474 15.788 1.00 74.19 249 VAL A N 1
ATOM 1942 C CA . VAL A 1 249 ? -12.835 20.681 16.329 1.00 74.19 249 VAL A CA 1
ATOM 1943 C C . VAL A 1 249 ? -14.360 20.526 16.284 1.00 74.19 249 VAL A C 1
ATOM 1945 O O . VAL A 1 249 ? -15.030 21.025 15.382 1.00 74.19 249 VAL A O 1
ATOM 1948 N N . GLN A 1 250 ? -14.915 19.795 17.252 1.00 67.25 250 GLN A N 1
ATOM 1949 C CA . GLN A 1 250 ? -16.361 19.664 17.453 1.00 67.25 250 GLN A CA 1
ATOM 1950 C C . GLN A 1 250 ? -16.771 20.164 18.840 1.00 67.25 250 GLN A C 1
ATOM 1952 O O . GLN A 1 250 ? -16.006 20.002 19.795 1.00 67.25 250 GLN A O 1
ATOM 1957 N N . PRO A 1 251 ? -17.987 20.726 18.994 1.00 67.19 251 PRO A N 1
ATOM 1958 C CA . PRO A 1 251 ? -18.491 21.145 20.295 1.00 67.19 251 PRO A CA 1
ATOM 1959 C C . PRO A 1 251 ? -18.358 20.023 21.339 1.00 67.19 251 PRO A C 1
ATOM 1961 O O . PRO A 1 251 ? -18.700 18.877 21.041 1.00 67.19 251 PRO A O 1
ATOM 1964 N N . PRO A 1 252 ? -17.881 20.320 22.561 1.00 63.03 252 PRO A N 1
ATOM 1965 C CA . PRO A 1 252 ? -17.566 21.645 23.108 1.00 63.03 252 PRO A CA 1
ATOM 1966 C C . PRO A 1 252 ? -16.104 22.099 22.902 1.00 63.03 252 PRO A C 1
ATOM 1968 O O . PRO A 1 252 ? -15.708 23.126 23.449 1.00 63.03 252 PRO A O 1
ATOM 1971 N N . LYS A 1 253 ? -15.279 21.349 22.161 1.00 64.44 253 LYS A N 1
ATOM 1972 C CA . LYS A 1 253 ? -13.862 21.663 21.929 1.00 64.44 253 LYS A CA 1
ATOM 1973 C C . LYS A 1 253 ? -13.715 22.589 20.722 1.00 64.44 253 LYS A C 1
ATOM 1975 O O . LYS A 1 253 ? -13.799 22.159 19.576 1.00 64.44 253 LYS A O 1
ATOM 1980 N N . TYR A 1 254 ? -13.491 23.872 20.993 1.00 65.44 254 TYR A N 1
ATOM 1981 C CA . TYR A 1 254 ? -13.368 24.908 19.959 1.00 65.44 254 TYR A CA 1
ATOM 1982 C C . TYR A 1 254 ? -11.916 25.267 19.611 1.00 65.44 254 TYR A C 1
ATOM 1984 O O . TYR A 1 254 ? -11.687 26.008 18.657 1.00 65.44 254 TYR A O 1
ATOM 1992 N N . ILE A 1 255 ? -10.934 24.758 20.366 1.00 70.19 255 ILE A N 1
ATOM 1993 C CA . ILE A 1 255 ? -9.520 25.114 20.215 1.00 70.19 255 ILE A CA 1
ATOM 1994 C C . ILE A 1 255 ? -8.710 23.871 19.834 1.00 70.19 255 ILE A C 1
ATOM 1996 O O . ILE A 1 255 ? -8.752 22.840 20.504 1.00 70.19 255 ILE A O 1
ATOM 2000 N N . LEU A 1 256 ? -7.929 23.988 18.758 1.00 67.06 256 LEU A N 1
ATOM 2001 C CA . LEU A 1 256 ? -7.041 22.932 18.253 1.00 67.06 256 LEU A CA 1
ATOM 2002 C C . LEU A 1 256 ? -6.043 22.432 19.307 1.00 67.06 256 LEU A C 1
ATOM 2004 O O . LEU A 1 256 ? -5.781 21.236 19.361 1.00 67.06 256 LEU A O 1
ATOM 2008 N N . ALA A 1 257 ? -5.536 23.327 20.160 1.00 70.88 257 ALA A N 1
ATOM 2009 C CA . ALA A 1 257 ? -4.593 22.998 21.232 1.00 70.88 257 ALA A CA 1
ATOM 2010 C C . ALA A 1 257 ? -5.170 22.023 22.277 1.00 70.88 257 ALA A C 1
ATOM 2012 O O . ALA A 1 257 ? -4.422 21.241 22.854 1.00 70.88 257 ALA A O 1
ATOM 2013 N N . ASP A 1 258 ? -6.493 22.014 22.460 1.00 65.75 258 ASP A N 1
ATOM 2014 C CA . ASP A 1 258 ? -7.186 21.121 23.400 1.00 65.75 258 ASP A CA 1
ATOM 2015 C C . ASP A 1 258 ? -7.596 19.790 22.752 1.00 65.75 258 ASP A C 1
ATOM 2017 O O . ASP A 1 258 ? -8.288 18.953 23.356 1.00 65.75 258 ASP A O 1
ATOM 2021 N N . THR A 1 259 ? -7.216 19.595 21.486 1.00 65.19 259 THR A N 1
ATOM 2022 C CA . THR A 1 259 ? -7.623 18.434 20.713 1.00 65.19 259 THR A CA 1
ATOM 2023 C C . THR A 1 259 ? -6.462 17.483 20.497 1.00 65.19 259 THR A C 1
ATOM 2025 O O . THR A 1 259 ? -5.452 17.824 19.893 1.00 65.19 259 THR A O 1
ATOM 2028 N N . VAL A 1 260 ? -6.632 16.251 20.973 1.00 64.88 260 VAL A N 1
ATOM 2029 C CA . VAL A 1 260 ? -5.669 15.171 20.764 1.00 64.88 260 VAL A CA 1
ATOM 2030 C C . VAL A 1 260 ? -5.988 14.523 19.410 1.00 64.88 260 VAL A C 1
ATOM 2032 O O . VAL A 1 260 ? -7.121 14.063 19.235 1.00 64.88 260 VAL A O 1
ATOM 2035 N N . PRO A 1 261 ? -5.051 14.512 18.439 1.00 64.69 261 PRO A N 1
ATOM 2036 C CA . PRO A 1 261 ? -5.189 13.754 17.189 1.00 64.69 261 PRO A CA 1
ATOM 2037 C C . PRO A 1 261 ? -5.501 12.280 17.470 1.00 64.69 261 PRO A C 1
ATOM 2039 O O . PRO A 1 261 ? -5.305 11.837 18.598 1.00 64.69 261 PRO A O 1
ATOM 2042 N N . TYR A 1 262 ? -5.952 11.499 16.477 1.00 60.53 262 TYR A N 1
ATOM 2043 C CA . TYR A 1 262 ? -6.049 10.042 16.622 1.00 60.53 262 TYR A CA 1
ATOM 2044 C C . TYR A 1 262 ? -4.703 9.492 17.108 1.00 60.53 262 TYR A C 1
ATOM 2046 O O . TYR A 1 262 ? -3.758 9.328 16.345 1.00 60.53 262 TYR A O 1
ATOM 2054 N N . MET A 1 263 ? -4.628 9.249 18.410 1.00 45.31 263 MET A N 1
ATOM 2055 C CA . MET A 1 263 ? -3.508 8.638 19.086 1.00 45.31 263 MET A CA 1
ATOM 2056 C C . MET A 1 263 ? -4.002 7.253 19.455 1.00 45.31 263 MET A C 1
ATOM 2058 O O . MET A 1 263 ? -4.725 7.076 20.436 1.00 45.31 263 MET A O 1
ATOM 2062 N N . GLN A 1 264 ? -3.649 6.257 18.648 1.00 40.34 264 GLN A N 1
ATOM 2063 C CA . GLN A 1 264 ? -3.564 4.928 19.220 1.00 40.34 264 GLN A CA 1
ATOM 2064 C C . GLN A 1 264 ? -2.295 4.908 20.055 1.00 40.34 264 GLN A C 1
ATOM 2066 O O . GLN A 1 264 ? -1.190 5.080 19.549 1.00 40.34 264 GLN A O 1
ATOM 2071 N N . MET A 1 265 ? -2.506 4.798 21.363 1.00 31.47 265 MET A N 1
ATOM 2072 C CA . MET A 1 265 ? -1.459 4.614 22.357 1.00 31.47 265 MET A CA 1
ATOM 2073 C C . MET A 1 265 ? -0.434 3.592 21.839 1.00 31.47 265 MET A C 1
ATOM 2075 O O . MET A 1 265 ? -0.856 2.521 21.381 1.00 31.47 265 MET A O 1
ATOM 2079 N N . PRO A 1 266 ? 0.880 3.840 21.968 1.00 34.69 266 PRO A N 1
ATOM 2080 C CA . PRO A 1 266 ? 1.829 2.746 21.917 1.00 34.69 266 PRO A CA 1
ATOM 2081 C C . PRO A 1 266 ? 1.433 1.800 23.052 1.00 34.69 266 PRO A C 1
ATOM 2083 O O . PRO A 1 266 ? 1.540 2.153 24.227 1.00 34.69 266 PRO A O 1
ATOM 2086 N N . ARG A 1 267 ? 0.916 0.611 22.726 1.00 37.09 267 ARG A N 1
ATOM 2087 C CA . ARG A 1 267 ? 0.893 -0.475 23.707 1.00 37.09 267 ARG A CA 1
ATOM 2088 C C . ARG A 1 267 ? 2.353 -0.863 23.917 1.00 37.09 267 ARG A C 1
ATOM 2090 O O . ARG A 1 267 ? 2.887 -1.636 23.140 1.00 37.09 267 ARG A O 1
ATOM 2097 N N . TYR A 1 268 ? 2.951 -0.231 24.922 1.00 37.31 268 TYR A N 1
ATOM 2098 C CA . TYR A 1 268 ? 4.175 -0.606 25.619 1.00 37.31 268 TYR A CA 1
ATOM 2099 C C . TYR A 1 268 ? 5.357 -1.003 24.719 1.00 37.31 268 TYR A C 1
ATOM 2101 O O . TYR A 1 268 ? 5.549 -2.165 24.383 1.00 37.31 268 TYR A O 1
ATOM 2109 N N . TYR A 1 269 ? 6.231 -0.034 24.439 1.00 39.72 269 TYR A N 1
ATOM 2110 C CA . TYR A 1 269 ? 7.660 -0.315 24.573 1.00 39.72 269 TYR A CA 1
ATOM 2111 C C . TYR A 1 269 ? 7.932 -0.379 26.074 1.00 39.72 269 TYR A C 1
ATOM 2113 O O . TYR A 1 269 ? 7.921 0.675 26.692 1.00 39.72 269 TYR A O 1
ATOM 2121 N N . PHE A 1 270 ? 8.016 -1.583 26.638 1.00 37.47 270 PHE A N 1
ATOM 2122 C CA . PHE A 1 270 ? 8.790 -2.003 27.818 1.00 37.47 270 PHE A CA 1
ATOM 2123 C C . PHE A 1 270 ? 8.352 -3.439 28.130 1.00 37.47 270 PHE A C 1
ATOM 2125 O O . PHE A 1 270 ? 7.278 -3.647 28.691 1.00 37.47 270 PHE A O 1
ATOM 2132 N N . ASP A 1 271 ? 9.096 -4.403 27.588 1.00 34.75 271 ASP A N 1
ATOM 2133 C CA . ASP A 1 271 ? 9.858 -5.414 28.340 1.00 34.75 271 ASP A CA 1
ATOM 2134 C C . ASP A 1 271 ? 10.711 -6.243 27.363 1.00 34.75 271 ASP A C 1
ATOM 2136 O O . ASP A 1 271 ? 10.155 -6.748 26.359 1.00 34.75 271 ASP A O 1
#

Secondary structure (DSSP, 8-state):
-HHHHHHHHHHHHHHHHHHHHHHHHHHHHHH--TT-EEEEEESTTSSHHHHHHHHHHHHHHHHS-EEEEEE-SSS-SSS-TTEEEEEEE-S---SSGGGS----SEEEE-S-S-GGGSHHHHHHHHHHHHHHHHH-HHHHTSPEEEEE-S--STHHHHHHHHHHHHH--SEEEEEE-SSGGGS-SS---HHHHHHPPPSSSPPP--PPP--EEEEEE-S-TT-TT--TTS--HHHHHHHHHHHHHHHHS-TT---GGG-------------

Solvent-accessible surface area (backbone atoms only — not comparable to full-atom values): 15388 Å² total; per-residue (Å²): 124,73,69,62,57,51,54,52,52,53,48,50,51,50,51,51,50,50,53,46,48,51,58,47,49,59,53,40,71,72,54,67,42,80,44,29,31,31,38,37,40,36,14,64,73,42,44,60,69,60,51,50,38,48,53,51,48,63,42,34,86,78,60,51,46,35,35,36,34,37,53,17,22,59,72,35,58,40,56,55,66,17,23,35,38,33,32,75,45,71,68,76,70,72,82,61,39,54,74,59,57,57,84,54,82,41,73,42,78,60,81,47,51,60,50,88,81,41,51,39,58,45,45,52,46,50,51,50,54,52,52,54,42,71,72,32,76,73,58,53,56,27,28,34,44,31,42,48,42,41,51,30,57,72,70,26,43,44,50,53,38,46,51,47,61,71,63,63,37,53,29,36,39,39,36,34,47,97,53,64,90,32,25,50,95,59,76,81,38,48,69,54,41,70,69,57,80,60,90,52,56,92,72,70,78,92,66,85,66,81,42,48,68,45,78,43,76,42,83,49,79,83,49,90,82,60,53,95,76,76,56,51,72,69,55,50,44,51,48,27,48,52,44,54,51,53,69,58,53,41,91,92,43,86,50,71,90,82,47,79,69,97,69,78,71,81,82,64,97,79,133